Protein 4Z2Z (pdb70)

InterPro domains:
  IPR001995 Peptidase A2A, retrovirus, catalytic [PS50175] (215-293)
  IPR009060 UBA-like superfamily [SSF46934] (378-427)
  IPR015940 Ubiquitin-associated domain [PF00627] (391-426)
  IPR015940 Ubiquitin-associated domain [PS50030] (389-428)
  IPR015940 Ubiquitin-associated domain [SM00165] (391-428)
  IPR019103 Aspartic peptidase, DDI1-type [PF09668] (195-302)
  IPR019103 Aspartic peptidase, DDI1-type [cd05479] (188-310)
  IPR021109 Aspartic peptidase domain superfamily [G3DSA:2.40.70.10] (181-325)
  IPR021109 Aspartic peptidase domain superfamily [SSF50630] (189-303)
  IPR033882 DNA damage inducible protein 1 ubiquitin-like domain [cd01796] (1-74)

Foldseek 3Di:
DDDDDDDPDDDAFFWFWKAFLNRIAIEGEDQPDAFKAAEPVLCVVSVNNVQFDCPPLRGKRQWGWIGDDHDTDTDMHRYDHDPGGIYHYPNQCVVQVWDCDPPVQWIQGNPDITHTDDSVPDD/DVDDDDDDDDDDDDDFWWFWKAFLNRIAIEGEEAPFPFKAAEPVLCVVNVNPVQFAQVDWDARPPFDVRTFRGKNQWGWMGHPPDTDIDIHGYDHGPRRIYHYNVQCVVFVWDCDPPVQWIQGNPDITHTDDPVVDDD

Secondary structure (P-SEA, 3-state):
cccccccccccccbbbbbbcccccccccccccccbbbbcaaaaaaaccccccccccccccccbbbbbcccbbbbbccccccccccccccaaaaaaacccccccccccccccbbbbbbcccccc/ccbbbbbbbbbbbbccbbbbbbcccccccccccccccbbbbcaaaaaaacccccccccbbbbbcccccccccccccbbbbbcccbbbbbbbbcccccccccccaaaaaaacccccccccccccccbbbbbbccccccc

Radius of gyration: 20.15 Å; Cα contacts (8 Å, |Δi|>4): 650; chains: 2; bounding box: 37×87×50 Å

CATH classification: 2.40.70.10

Nearest PDB structures (foldseek):
  4z2z-assembly1_A  TM=1.008E+00  e=7.404E-27  Saccharomyces cerevisiae S288C
  2i1a-assembly1_A  TM=1.000E+00  e=1.307E-22  Saccharomyces cerevisiae
  2i1a-assembly2_C  TM=9.973E-01  e=4.302E-22  Saccharomyces cerevisiae
  2i1a-assembly2_D  TM=9.869E-01  e=4.041E-22  Saccharomyces cerevisiae
  5ys4-assembly2_C  TM=9.699E-01  e=9.483E-16  Leishmania major

Solvent-accessible surface area: 14626 Å² total

GO terms:
  GO:0000149 SNARE binding (F, IDA)
  GO:0005886 plasma membrane (C, IDA)
  GO:0030674 protein-macromolecule adaptor activity (F, IDA)
  GO:0031593 polyubiquitin modification-dependent protein binding (F, IDA)
  GO:0043130 ubiquitin binding (F, IDA)
  GO:0004190 aspartic-type endopeptidase activity (F, IDA)
  GO:1904855 proteasome regulatory particle binding (F, IDA)
  GO:0043328 protein transport to vacuole involved in ubiquitin-dependent protein catabolic process via the multivesicular body sorting pathway (P, IGI)
  GO:0043328 protein transport to vacuole involved in ubiquitin-dependent protein catabolic process via the multivesicular body sorting pathway (P, IMP)
  GO:0031593 polyubiquitin modification-dependent protein binding (F, IMP)
  GO:0045740 positive regulation of DNA replication (P, IMP)
  GO:0009306 protein secretion (P, IMP)
  GO:0004190 aspartic-type endopeptidase activity (F, IMP)
  GO:0016192 vesicle-mediated transport (P, IMP)
  GO:0006511 ubiquitin-dependent protein catabolic process (P, IMP)
  GO:0005515 protein binding (F, IPI)

B-factor: mean 38.77, std 10.07, range [23.23, 90.05]

Structure (mmCIF, N/CA/C/O backbone):
data_4Z2Z
#
_entry.id   4Z2Z
#
_cell.length_a   41.515
_cell.length_b   50.051
_cell.length_c   131.562
_cell.angle_alpha   90.00
_cell.angle_beta   90.00
_cell.angle_gamma   90.00
#
_symmetry.space_group_name_H-M   'P 21 21 21'
#
loop_
_entity.id
_entity.type
_entity.pdbx_description
1 polymer 'DNA damage-inducible protein 1'
2 water water
#
loop_
_atom_site.group_PDB
_atom_site.id
_atom_site.type_symbol
_atom_site.label_atom_id
_atom_site.label_alt_id
_atom_site.label_comp_id
_atom_site.label_asym_id
_atom_site.label_entity_id
_atom_site.label_seq_id
_atom_site.pdbx_PDB_ins_code
_atom_site.Cartn_x
_atom_site.Cartn_y
_atom_site.Cartn_z
_atom_site.occupancy
_atom_site.B_iso_or_equiv
_atom_site.auth_seq_id
_atom_site.auth_comp_id
_atom_site.auth_asym_id
_atom_site.auth_atom_id
_atom_site.pdbx_PDB_model_num
ATOM 1 N N . ASN A 1 10 ? 0.170 43.910 20.264 1.00 53.40 189 ASN A N 1
ATOM 2 C CA . ASN A 1 10 ? 1.516 44.499 20.499 1.00 52.10 189 ASN A CA 1
ATOM 3 C C . ASN A 1 10 ? 2.630 43.430 20.472 1.00 47.96 189 ASN A C 1
ATOM 4 O O . ASN A 1 10 ? 3.533 43.418 21.314 1.00 47.32 189 ASN A O 1
ATOM 9 N N . ALA A 1 11 ? 2.547 42.536 19.484 1.00 46.18 190 ALA A N 1
ATOM 10 C CA . ALA A 1 11 ? 3.464 41.382 19.352 1.00 42.97 190 ALA A CA 1
ATOM 11 C C . ALA A 1 11 ? 3.581 40.921 17.905 1.00 42.35 190 ALA A C 1
ATOM 12 O O . ALA A 1 11 ? 2.721 41.239 17.070 1.00 42.47 190 ALA A O 1
ATOM 14 N N . ILE A 1 12 ? 4.650 40.181 17.612 1.00 38.76 191 ILE A N 1
ATOM 15 C CA . ILE A 1 12 ? 4.876 39.602 16.287 1.00 38.55 191 ILE A CA 1
ATOM 16 C C . ILE A 1 12 ? 5.275 38.133 16.406 1.00 38.16 191 ILE A C 1
ATOM 17 O O . ILE A 1 12 ? 5.751 37.693 17.460 1.00 35.90 191 ILE A O 1
ATOM 22 N N . GLU A 1 13 ? 5.046 37.390 15.327 1.00 40.25 192 GLU A N 1
ATOM 23 C CA . GLU A 1 13 ? 5.389 35.966 15.230 1.00 41.97 192 GLU A CA 1
ATOM 24 C C . GLU A 1 13 ? 6.088 35.775 13.905 1.00 43.40 192 GLU A C 1
ATOM 25 O O . GLU A 1 13 ? 5.672 36.356 12.902 1.00 45.87 192 GLU A O 1
ATOM 31 N N . TYR A 1 14 ? 7.145 34.966 13.905 1.00 41.94 193 TYR A N 1
ATOM 32 C CA . TYR A 1 14 ? 7.994 34.761 12.717 1.00 44.92 193 TYR A CA 1
ATOM 33 C C . TYR A 1 14 ? 8.847 33.516 12.884 1.00 45.52 193 TYR A C 1
ATOM 34 O O . TYR A 1 14 ? 9.115 33.092 14.014 1.00 42.97 193 TYR A O 1
ATOM 43 N N . THR A 1 15 ? 9.307 32.956 11.765 1.00 49.96 194 THR A N 1
ATOM 44 C CA . THR A 1 15 ? 10.229 31.817 11.814 1.00 51.47 194 THR A CA 1
ATOM 45 C C . THR A 1 15 ? 11.641 32.314 12.169 1.00 52.11 194 THR A C 1
ATOM 46 O O . THR A 1 15 ? 12.072 33.343 11.634 1.00 54.44 194 THR A O 1
ATOM 50 N N . PRO A 1 16 ? 12.356 31.606 13.080 1.00 51.83 195 PRO A N 1
ATOM 51 C CA . PRO A 1 16 ? 13.732 32.003 13.424 1.00 54.64 195 PRO A CA 1
ATOM 52 C C . PRO A 1 16 ? 14.713 31.828 12.258 1.00 60.41 195 PRO A C 1
ATOM 53 O O . PRO A 1 16 ? 14.489 30.980 11.384 1.00 63.05 195 PRO A O 1
ATOM 57 N N . GLU A 1 17 ? 15.778 32.632 12.256 1.00 64.33 196 GLU A N 1
ATOM 58 C CA . GLU A 1 17 ? 16.811 32.598 11.212 1.00 70.39 196 GLU A CA 1
ATOM 59 C C . GLU A 1 17 ? 17.639 31.306 11.273 1.00 71.71 196 GLU A C 1
ATOM 60 O O . GLU A 1 17 ? 18.314 31.028 12.266 1.00 71.41 196 GLU A O 1
ATOM 66 N N . THR A 1 20 ? 18.674 25.003 14.290 1.00 62.04 199 THR A N 1
ATOM 67 C CA . THR A 1 20 ? 19.239 23.856 13.587 1.00 66.17 199 THR A CA 1
ATOM 68 C C . THR A 1 20 ? 18.356 22.623 13.772 1.00 65.16 199 THR A C 1
ATOM 69 O O . THR A 1 20 ? 18.105 22.200 14.902 1.00 64.56 199 THR A O 1
ATOM 71 N N . GLN A 1 21 ? 17.874 22.070 12.658 1.00 58.41 200 GLN A N 1
ATOM 72 C CA . GLN A 1 21 ? 16.977 20.902 12.677 1.00 57.94 200 GLN A CA 1
ATOM 73 C C . GLN A 1 21 ? 17.763 19.597 12.746 1.00 53.69 200 GLN A C 1
ATOM 74 O O . GLN A 1 21 ? 18.696 19.396 11.977 1.00 52.88 200 GLN A O 1
ATOM 80 N N . VAL A 1 22 ? 17.385 18.717 13.670 1.00 50.13 201 VAL A N 1
ATOM 81 C CA . VAL A 1 22 ? 18.012 17.394 13.772 1.00 46.61 201 VAL A CA 1
ATOM 82 C C . VAL A 1 22 ? 17.581 16.530 12.573 1.00 45.75 201 VAL A C 1
ATOM 83 O O . VAL A 1 22 ? 16.377 16.358 12.330 1.00 45.57 201 VAL A O 1
ATOM 87 N N . PRO A 1 23 ? 18.564 16.023 11.794 1.00 44.97 202 PRO A N 1
ATOM 88 C CA . PRO A 1 23 ? 18.241 15.102 10.709 1.00 44.54 202 PRO A CA 1
ATOM 89 C C . PRO A 1 23 ? 17.725 13.771 11.272 1.00 42.19 202 PRO A C 1
ATOM 90 O O . PRO A 1 23 ? 18.263 13.289 12.271 1.00 41.28 202 PRO A O 1
ATOM 94 N N . MET A 1 24 ? 16.676 13.232 10.649 1.00 40.83 203 MET A N 1
ATOM 95 C CA . MET A 1 24 ? 16.117 11.911 10.993 1.00 39.49 203 MET A CA 1
ATOM 96 C C . MET A 1 24 ? 17.088 10.763 10.679 1.00 38.22 203 MET A C 1
ATOM 97 O O . MET A 1 24 ? 18.009 10.923 9.872 1.00 38.18 203 MET A O 1
ATOM 102 N N . LEU A 1 25 ? 16.888 9.606 11.323 1.00 34.71 204 LEU A N 1
ATOM 103 C CA . LEU A 1 25 ? 17.707 8.430 11.031 1.00 33.45 204 LEU A CA 1
ATOM 104 C C . LEU A 1 25 ? 17.228 7.684 9.804 1.00 33.56 204 LEU A C 1
ATOM 105 O O . LEU A 1 25 ? 16.086 7.227 9.753 1.00 32.77 204 LEU A O 1
ATOM 110 N N . TYR A 1 26 ? 18.125 7.566 8.823 1.00 34.46 205 TYR A N 1
ATOM 111 C CA . TYR A 1 26 ? 17.896 6.821 7.601 1.00 35.29 205 TYR A CA 1
ATOM 112 C C . TYR A 1 26 ? 19.094 5.914 7.351 1.00 34.94 205 TYR A C 1
ATOM 113 O O . TYR A 1 26 ? 20.219 6.213 7.757 1.00 35.34 205 TYR A O 1
ATOM 122 N N . ILE A 1 27 ? 18.844 4.797 6.682 1.00 34.94 206 ILE A N 1
ATOM 123 C CA . ILE A 1 27 ? 19.917 3.906 6.253 1.00 35.26 206 ILE A CA 1
ATOM 124 C C . ILE A 1 27 ? 19.701 3.514 4.797 1.00 37.03 206 ILE A C 1
ATOM 125 O O . ILE A 1 27 ? 18.565 3.602 4.285 1.00 36.79 206 ILE A O 1
ATOM 130 N N . ASN A 1 28 ? 20.757 3.002 4.176 1.00 38.72 207 ASN A N 1
ATOM 131 C CA . ASN A 1 28 ? 20.685 2.518 2.813 1.00 41.03 207 ASN A CA 1
ATOM 132 C C . ASN A 1 28 ? 20.351 1.034 2.855 1.00 39.94 207 ASN A C 1
ATOM 133 O O . ASN A 1 28 ? 21.028 0.257 3.518 1.00 40.51 207 ASN A O 1
ATOM 138 N N . ILE A 1 29 ? 19.304 0.648 2.143 1.00 38.64 208 ILE A N 1
ATOM 139 C CA . ILE A 1 29 ? 18.892 -0.743 2.071 1.00 38.38 208 ILE A CA 1
ATOM 140 C C . ILE A 1 29 ? 18.497 -1.055 0.641 1.00 39.94 208 ILE A C 1
ATOM 141 O O . ILE A 1 29 ? 18.199 -0.155 -0.140 1.00 40.45 208 ILE A O 1
ATOM 146 N N . GLU A 1 30 ? 18.509 -2.333 0.300 1.00 39.99 209 GLU A N 1
ATOM 147 C CA . GLU A 1 30 ? 18.109 -2.742 -1.025 1.00 41.36 209 GLU A CA 1
ATOM 148 C C . GLU A 1 30 ? 17.014 -3.789 -0.946 1.00 40.86 209 GLU A C 1
ATOM 149 O O . GLU A 1 30 ? 17.141 -4.774 -0.226 1.00 40.02 209 GLU A O 1
ATOM 155 N N . ILE A 1 31 ? 15.941 -3.569 -1.690 1.00 40.12 210 ILE A N 1
ATOM 156 C CA . ILE A 1 31 ? 14.863 -4.541 -1.778 1.00 39.93 210 ILE A CA 1
ATOM 157 C C . ILE A 1 31 ? 14.764 -5.030 -3.222 1.00 40.95 210 ILE A C 1
ATOM 158 O O . ILE A 1 31 ? 14.482 -4.242 -4.146 1.00 41.20 210 ILE A O 1
ATOM 163 N N . ASN A 1 32 ? 15.019 -6.329 -3.398 1.00 40.75 211 ASN A N 1
ATOM 164 C CA . ASN A 1 32 ? 15.058 -6.971 -4.723 1.00 42.67 211 ASN A CA 1
ATOM 165 C C . ASN A 1 32 ? 15.923 -6.163 -5.705 1.00 44.44 211 ASN A C 1
ATOM 166 O O . ASN A 1 32 ? 15.492 -5.825 -6.823 1.00 45.31 211 ASN A O 1
ATOM 171 N N . ASN A 1 33 ? 17.128 -5.821 -5.233 1.00 46.34 212 ASN A N 1
ATOM 172 C CA . ASN A 1 33 ? 18.108 -4.967 -5.940 1.00 50.23 212 ASN A CA 1
ATOM 173 C C . ASN A 1 33 ? 17.787 -3.479 -6.150 1.00 50.24 212 ASN A C 1
ATOM 174 O O . ASN A 1 33 ? 18.575 -2.766 -6.802 1.00 52.53 212 ASN A O 1
ATOM 179 N N . TYR A 1 34 ? 16.649 -3.010 -5.631 1.00 47.06 213 TYR A N 1
ATOM 180 C CA . TYR A 1 34 ? 16.294 -1.589 -5.721 1.00 46.78 213 TYR A CA 1
ATOM 181 C C . TYR A 1 34 ? 16.799 -0.862 -4.485 1.00 44.92 213 TYR A C 1
ATOM 182 O O . TYR A 1 34 ? 16.418 -1.234 -3.371 1.00 42.53 213 TYR A O 1
ATOM 191 N N . PRO A 1 35 ? 17.665 0.159 -4.672 1.00 45.53 214 PRO A N 1
ATOM 192 C CA . PRO A 1 35 ? 18.171 0.916 -3.523 1.00 44.83 214 PRO A CA 1
ATOM 193 C C . PRO A 1 35 ? 17.056 1.751 -2.893 1.00 44.19 214 PRO A C 1
ATOM 194 O O . PRO A 1 35 ? 16.271 2.386 -3.605 1.00 44.46 214 PRO A O 1
ATOM 198 N N . VAL A 1 36 ? 16.961 1.699 -1.569 1.00 43.01 215 VAL A N 1
ATOM 199 C CA . VAL A 1 36 ? 15.911 2.390 -0.819 1.00 43.06 215 VAL A CA 1
ATOM 200 C C . VAL A 1 36 ? 16.583 3.058 0.368 1.00 42.24 215 VAL A C 1
ATOM 201 O O . VAL A 1 36 ? 17.505 2.496 0.976 1.00 42.03 215 VAL A O 1
ATOM 205 N N . LYS A 1 37 ? 16.114 4.260 0.695 1.00 41.92 216 LYS A N 1
ATOM 206 C CA . LYS A 1 37 ? 16.528 4.961 1.895 1.00 41.70 216 LYS A CA 1
ATOM 207 C C . LYS A 1 37 ? 15.436 4.776 2.955 1.00 39.43 216 LYS A C 1
ATOM 208 O O . LYS A 1 37 ? 14.323 5.271 2.781 1.00 39.98 216 LYS A O 1
ATOM 214 N N . ALA A 1 38 ? 15.751 4.020 4.013 1.00 37.07 217 ALA A N 1
ATOM 215 C CA . ALA A 1 38 ? 14.767 3.612 5.016 1.00 34.71 217 ALA A CA 1
ATOM 216 C C . ALA A 1 38 ? 14.810 4.466 6.295 1.00 33.81 217 ALA A C 1
ATOM 217 O O . ALA A 1 38 ? 15.881 4.670 6.866 1.00 33.43 217 ALA A O 1
ATOM 219 N N . PHE A 1 39 ? 13.629 4.901 6.740 1.00 32.72 218 PHE A N 1
ATOM 220 C CA . PHE A 1 39 ? 13.440 5.734 7.945 1.00 31.57 218 PHE A CA 1
ATOM 221 C C . PHE A 1 39 ? 13.453 4.822 9.171 1.00 30.76 218 PHE A C 1
ATOM 222 O O . PHE A 1 39 ? 12.664 3.888 9.233 1.00 30.83 218 PHE A O 1
ATOM 230 N N . VAL A 1 40 ? 14.334 5.117 10.130 1.00 29.63 219 VAL A N 1
ATOM 231 C CA . VAL A 1 40 ? 14.476 4.275 11.357 1.00 28.55 219 VAL A CA 1
ATOM 232 C C . VAL A 1 40 ? 13.729 4.973 12.496 1.00 27.72 219 VAL A C 1
ATOM 233 O O . VAL A 1 40 ? 14.183 5.999 13.029 1.00 28.59 219 VAL A O 1
ATOM 237 N N . ASP A 1 41 ? 12.589 4.401 12.868 1.00 27.23 220 ASP A N 1
ATOM 238 C CA . ASP A 1 41 ? 11.640 5.081 13.754 1.00 27.70 220 ASP A CA 1
ATOM 239 C C . ASP A 1 41 ? 11.196 4.209 14.934 1.00 27.29 220 ASP A C 1
ATOM 240 O O . ASP A 1 41 ? 10.262 3.418 14.806 1.00 27.13 220 ASP A O 1
ATOM 245 N N . THR A 1 42 ? 11.826 4.397 16.097 1.00 26.25 221 THR A N 1
ATOM 246 C CA . THR A 1 42 ? 11.423 3.665 17.315 1.00 26.02 221 THR A CA 1
ATOM 247 C C . THR A 1 42 ? 10.036 4.091 17.846 1.00 26.88 221 THR A C 1
ATOM 248 O O . THR A 1 42 ? 9.468 3.406 18.713 1.00 27.47 221 THR A O 1
ATOM 252 N N . GLY A 1 43 ? 9.496 5.199 17.324 1.00 27.44 222 GLY A N 1
ATOM 253 C CA . GLY A 1 43 ? 8.171 5.656 17.717 1.00 28.89 222 GLY A CA 1
ATOM 254 C C . GLY A 1 43 ? 7.025 4.918 17.052 1.00 30.90 222 GLY A C 1
ATOM 255 O O . GLY A 1 43 ? 5.868 5.114 17.428 1.00 32.17 222 GLY A O 1
AT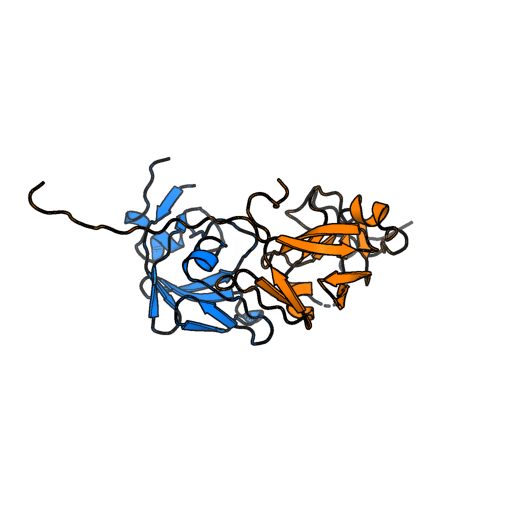OM 256 N N . ALA A 1 44 ? 7.347 4.076 16.069 1.00 29.64 223 ALA A N 1
ATOM 257 C CA . ALA A 1 44 ? 6.351 3.279 15.351 1.00 31.66 223 ALA A CA 1
ATOM 258 C C . ALA A 1 44 ? 6.476 1.819 15.743 1.00 31.39 223 ALA A C 1
ATOM 259 O O . ALA A 1 44 ? 7.584 1.270 15.740 1.00 31.55 223 ALA A O 1
ATOM 261 N N . GLN A 1 45 ? 5.345 1.193 16.064 1.00 32.66 224 GLN A N 1
ATOM 262 C CA A GLN A 1 45 ? 5.317 -0.234 16.378 0.50 32.77 224 GLN A CA 1
ATOM 263 C CA B GLN A 1 45 ? 5.345 -0.232 16.380 0.50 32.74 224 GLN A CA 1
ATOM 264 C C . GLN A 1 45 ? 5.559 -1.080 15.134 1.00 32.56 224 GLN A C 1
ATOM 265 O O . GLN A 1 45 ? 6.176 -2.132 15.216 1.00 31.92 224 GLN A O 1
ATOM 276 N N . THR A 1 46 ? 5.060 -0.598 13.992 1.00 31.30 225 THR A N 1
ATOM 277 C CA . THR A 1 46 ? 4.979 -1.426 12.792 1.00 31.08 225 THR A CA 1
ATOM 278 C C . THR A 1 46 ? 5.794 -0.913 11.618 1.00 30.79 225 THR A C 1
ATOM 279 O O . THR A 1 46 ? 5.732 0.266 11.284 1.00 31.68 225 THR A O 1
ATOM 283 N N . THR A 1 47 ? 6.539 -1.826 11.004 1.00 29.14 226 THR A N 1
ATOM 284 C CA . THR A 1 47 ? 7.355 -1.527 9.846 1.00 28.68 226 THR A CA 1
ATOM 285 C C . THR A 1 47 ? 6.417 -1.405 8.650 1.00 29.75 226 THR A C 1
ATOM 286 O O . THR A 1 47 ? 5.540 -2.231 8.466 1.00 29.52 226 THR A O 1
ATOM 290 N N . ILE A 1 48 ? 6.630 -0.367 7.855 1.00 30.29 227 ILE A N 1
ATOM 291 C CA . ILE A 1 48 ? 5.776 -0.060 6.714 1.00 32.38 227 ILE A CA 1
ATOM 292 C C . ILE A 1 48 ? 6.486 0.068 5.378 1.00 32.96 227 ILE A C 1
ATOM 293 O O . ILE A 1 48 ? 7.591 0.567 5.297 1.00 33.19 227 ILE A O 1
ATOM 298 N N . MET A 1 49 ? 5.813 -0.390 4.330 1.00 32.61 228 MET A N 1
ATOM 299 C CA . MET A 1 49 ? 6.318 -0.253 2.984 1.00 34.35 228 MET A CA 1
ATOM 300 C C . MET A 1 49 ? 5.240 0.460 2.175 1.00 35.78 228 MET A C 1
ATOM 301 O O . MET A 1 49 ? 4.074 0.147 2.300 1.00 36.00 228 MET A O 1
ATOM 306 N N . SER A 1 50 ? 5.646 1.426 1.366 1.00 37.50 229 SER A N 1
ATOM 307 C CA . SER A 1 50 ? 4.708 2.121 0.498 1.00 39.71 229 SER A CA 1
ATOM 308 C C . SER A 1 50 ? 4.177 1.175 -0.582 1.00 40.72 229 SER A C 1
ATOM 309 O O . SER A 1 50 ? 4.888 0.266 -1.054 1.00 39.53 229 SER A O 1
ATOM 312 N N . THR A 1 51 ? 2.9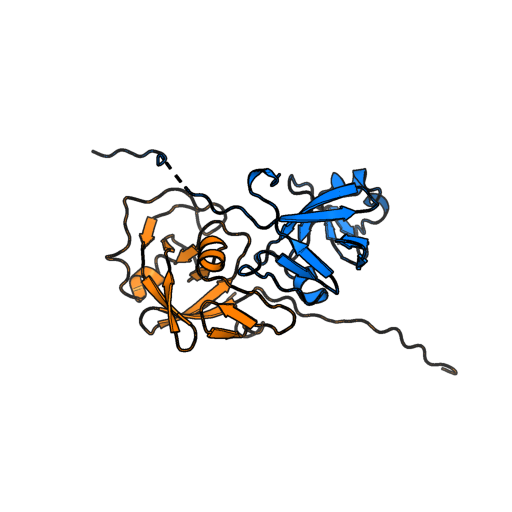32 1.402 -0.977 1.00 42.82 230 THR A N 1
ATOM 313 C CA A THR A 1 51 ? 2.340 0.691 -2.117 0.50 43.62 230 THR A CA 1
ATOM 314 C CA B THR A 1 51 ? 2.350 0.685 -2.124 0.50 43.71 230 THR A CA 1
ATOM 315 C C . THR A 1 51 ? 3.228 0.840 -3.367 1.00 44.57 230 THR A C 1
ATOM 316 O O . THR A 1 51 ? 3.432 -0.118 -4.112 1.00 42.97 230 THR A O 1
ATOM 323 N N . ARG A 1 52 ? 3.769 2.045 -3.561 1.00 46.60 231 ARG A N 1
ATOM 324 C CA . ARG A 1 52 ? 4.641 2.386 -4.695 1.00 50.04 231 ARG A CA 1
ATOM 325 C C . ARG A 1 52 ? 5.898 1.514 -4.768 1.00 47.76 231 ARG A C 1
ATOM 326 O O . ARG A 1 52 ? 6.228 1.000 -5.840 1.00 47.10 231 ARG A O 1
ATOM 334 N N . LEU A 1 53 ? 6.586 1.349 -3.630 1.00 45.02 232 LEU A N 1
ATOM 335 C CA . LEU A 1 53 ? 7.799 0.532 -3.581 1.00 44.01 232 LEU A CA 1
ATOM 336 C C . LEU A 1 53 ? 7.493 -0.967 -3.741 1.00 42.64 232 LEU A C 1
ATOM 337 O O . LEU A 1 53 ? 8.260 -1.707 -4.396 1.00 43.28 232 LEU A O 1
ATOM 342 N N . ALA A 1 54 ? 6.374 -1.408 -3.161 1.00 41.33 233 ALA A N 1
ATOM 343 C CA . ALA A 1 54 ? 5.909 -2.794 -3.336 1.00 40.46 233 ALA A CA 1
ATOM 344 C C . ALA A 1 54 ? 5.685 -3.095 -4.812 1.00 41.84 233 ALA A C 1
ATOM 345 O O . ALA A 1 54 ? 5.978 -4.205 -5.283 1.00 41.36 233 ALA A O 1
ATOM 347 N N . LYS A 1 55 ? 5.183 -2.097 -5.538 1.00 42.53 234 LYS A N 1
ATOM 348 C CA . LYS A 1 55 ? 4.998 -2.218 -6.983 1.00 45.50 234 LYS A CA 1
ATOM 349 C C . LYS A 1 55 ? 6.351 -2.294 -7.713 1.00 45.97 234 LYS A C 1
ATOM 350 O O . LYS A 1 55 ? 6.583 -3.228 -8.464 1.00 47.73 234 LYS A O 1
ATOM 352 N N . LYS A 1 56 ? 7.239 -1.328 -7.454 1.00 48.25 235 LYS A N 1
ATOM 353 C CA . LYS A 1 56 ? 8.518 -1.193 -8.168 1.00 49.60 235 LYS A CA 1
ATOM 354 C C . LYS A 1 56 ? 9.468 -2.373 -7.946 1.00 49.31 235 LYS A C 1
ATOM 355 O O . LYS A 1 56 ? 10.116 -2.830 -8.898 1.00 50.61 235 LYS A O 1
ATOM 357 N N . THR A 1 57 ? 9.494 -2.901 -6.720 1.00 47.51 236 THR A N 1
ATOM 358 C CA . THR A 1 57 ? 10.382 -4.014 -6.353 1.00 46.28 236 THR A CA 1
ATOM 359 C C . THR A 1 57 ? 9.839 -5.397 -6.702 1.00 45.92 236 THR A C 1
ATOM 360 O O . THR A 1 57 ? 10.525 -6.415 -6.489 1.00 45.31 236 THR A O 1
ATOM 364 N N . GLY A 1 58 ? 8.614 -5.428 -7.231 1.00 44.89 237 GLY A N 1
ATOM 365 C CA . GLY A 1 58 ? 7.938 -6.672 -7.566 1.00 43.30 237 GLY A CA 1
ATOM 366 C C . GLY A 1 58 ? 7.455 -7.462 -6.363 1.00 41.80 237 GLY A C 1
ATOM 367 O O . GLY A 1 58 ? 7.492 -8.704 -6.392 1.00 42.31 237 GLY A O 1
ATOM 368 N N . LEU A 1 59 ? 6.998 -6.763 -5.317 1.00 39.56 238 LEU A N 1
ATOM 369 C CA . LEU A 1 59 ? 6.422 -7.415 -4.124 1.00 38.15 238 LEU A CA 1
ATOM 370 C C . LEU A 1 59 ? 4.904 -7.285 -3.970 1.00 38.82 238 LEU A C 1
ATOM 371 O O . LEU A 1 59 ? 4.339 -7.759 -2.975 1.00 38.54 238 LEU A O 1
ATOM 376 N N . SER A 1 60 ? 4.249 -6.650 -4.943 1.00 41.60 239 SER A N 1
ATOM 377 C CA . SER A 1 60 ? 2.800 -6.400 -4.857 1.00 42.81 239 SER A CA 1
ATOM 378 C C . SER A 1 60 ? 2.004 -7.708 -4.853 1.00 40.83 239 SER A C 1
ATOM 379 O O . SER A 1 60 ? 0.941 -7.784 -4.240 1.00 39.21 239 SER A O 1
ATOM 382 N N . ARG A 1 61 ? 2.558 -8.741 -5.492 1.00 39.84 240 ARG A N 1
ATOM 383 C CA . ARG A 1 61 ? 1.933 -10.080 -5.505 1.00 40.04 240 ARG A CA 1
ATOM 384 C C . ARG A 1 61 ? 2.145 -10.866 -4.215 1.00 38.06 240 ARG A C 1
ATOM 385 O O . ARG A 1 61 ? 1.630 -11.982 -4.074 1.00 37.15 240 ARG A O 1
ATOM 393 N N . MET A 1 62 ? 2.928 -10.302 -3.286 1.00 37.62 241 MET A N 1
ATOM 394 C CA . MET A 1 62 ? 3.178 -10.931 -1.988 1.00 37.07 241 MET A CA 1
ATOM 395 C C . MET A 1 62 ? 2.354 -10.284 -0.866 1.00 36.37 241 MET A C 1
ATOM 396 O O . MET A 1 62 ? 2.492 -10.652 0.305 1.00 35.28 241 MET A O 1
ATOM 401 N N . ILE A 1 63 ? 1.501 -9.323 -1.225 1.00 36.08 242 ILE A N 1
ATOM 402 C CA . ILE A 1 63 ? 0.673 -8.605 -0.239 1.00 36.55 242 ILE A CA 1
ATOM 403 C C . ILE A 1 63 ? -0.538 -9.478 0.127 1.00 37.90 242 ILE A C 1
ATOM 404 O O . ILE A 1 63 ? -1.397 -9.780 -0.730 1.00 38.67 242 ILE A O 1
ATOM 409 N N . ASP A 1 64 ? -0.559 -9.899 1.387 1.00 37.20 243 ASP A N 1
ATOM 410 C CA . ASP A 1 64 ? -1.638 -10.642 2.002 1.00 38.98 243 ASP A CA 1
ATOM 411 C C . ASP A 1 64 ? -2.731 -9.646 2.382 1.00 41.14 243 ASP A C 1
ATOM 412 O O . ASP A 1 64 ? -2.495 -8.725 3.170 1.00 39.13 243 ASP A O 1
ATOM 417 N N . LYS A 1 65 ? -3.932 -9.855 1.846 1.00 43.05 244 LYS A N 1
ATOM 418 C CA . LYS A 1 65 ? -4.995 -8.864 2.008 1.00 46.62 244 LYS A CA 1
ATOM 419 C C . LYS A 1 65 ? -6.061 -9.174 3.066 1.00 49.58 244 LYS A C 1
ATOM 420 O O . LYS A 1 65 ? -6.972 -8.363 3.262 1.00 51.35 244 LYS A O 1
ATOM 426 N N . ARG A 1 66 ? -5.956 -10.307 3.765 1.00 51.71 245 ARG A N 1
ATOM 427 C CA . ARG A 1 66 ? -6.989 -10.631 4.758 1.00 56.05 245 ARG A CA 1
ATOM 428 C C . ARG A 1 66 ? -6.919 -9.743 6.000 1.00 58.25 245 ARG A C 1
ATOM 429 O O . ARG A 1 66 ? -5.836 -9.480 6.524 1.00 56.79 245 ARG A O 1
ATOM 437 N N . PHE A 1 67 ? -8.082 -9.229 6.409 1.00 62.01 246 PHE A N 1
ATOM 438 C CA . PHE A 1 67 ? -8.186 -8.260 7.502 1.00 63.93 246 PHE A CA 1
ATOM 439 C C . PHE A 1 67 ? -8.251 -8.969 8.847 1.00 65.24 246 PHE A C 1
ATOM 440 O O . PHE A 1 67 ? -7.339 -9.724 9.203 1.00 65.36 246 PHE A O 1
ATOM 442 C C . LYS A 1 78 ? -4.898 1.634 4.388 1.00 58.99 257 LYS A C 1
ATOM 443 O O . LYS A 1 78 ? -4.029 1.845 3.546 1.00 58.00 257 LYS A O 1
ATOM 444 N N . ILE A 1 79 ? -4.971 0.516 5.105 1.00 57.86 258 ILE A N 1
ATOM 445 C CA . ILE A 1 79 ? -3.994 -0.554 4.969 1.00 53.62 258 ILE A CA 1
ATOM 446 C C . ILE A 1 79 ? -4.322 -1.473 3.792 1.00 52.95 258 ILE A C 1
ATOM 447 O O . ILE A 1 79 ? -5.371 -2.085 3.756 1.00 53.83 258 ILE A O 1
ATOM 452 N 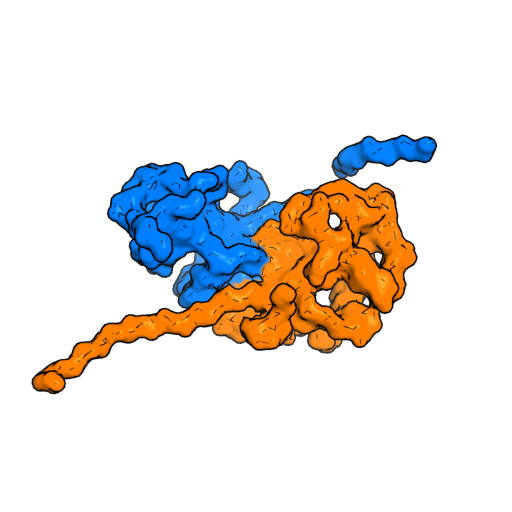N . ILE A 1 80 ? -3.415 -1.537 2.832 1.00 49.29 259 ILE A N 1
ATOM 453 C CA . ILE A 1 80 ? -3.571 -2.410 1.678 1.00 48.89 259 ILE A CA 1
ATOM 454 C C . ILE A 1 80 ? -3.428 -3.899 2.025 1.00 45.76 259 ILE A C 1
ATOM 455 O O . ILE A 1 80 ? -4.155 -4.736 1.519 1.00 44.59 259 ILE A O 1
ATOM 460 N N . GLY A 1 81 ? -2.475 -4.204 2.901 1.00 42.88 260 GLY A N 1
ATOM 461 C CA . GLY A 1 81 ? -2.221 -5.568 3.319 1.00 39.42 260 GLY A CA 1
ATOM 462 C C . GLY A 1 81 ? -0.899 -5.736 4.052 1.00 37.71 260 GLY A C 1
ATOM 463 O O . GLY A 1 81 ? -0.314 -4.768 4.515 1.00 36.17 260 GLY A O 1
ATOM 464 N N . ARG A 1 82 ? -0.442 -6.980 4.145 1.00 35.68 261 ARG A N 1
ATOM 465 C CA . ARG A 1 82 ? 0.795 -7.318 4.847 1.00 36.12 261 ARG A CA 1
ATOM 466 C C . ARG A 1 82 ? 1.695 -8.122 3.928 1.00 35.07 261 ARG A C 1
ATOM 467 O O . ARG A 1 82 ? 1.204 -8.995 3.237 1.00 36.18 261 ARG A O 1
ATOM 475 N N . ILE A 1 83 ? 2.993 -7.810 3.908 1.00 33.63 262 ILE A N 1
ATOM 476 C CA . ILE A 1 83 ? 3.995 -8.679 3.271 1.00 32.59 262 ILE A CA 1
ATOM 477 C C . ILE A 1 83 ? 4.665 -9.444 4.399 1.00 33.02 262 ILE A C 1
ATOM 478 O O . ILE A 1 83 ? 5.258 -8.830 5.315 1.00 31.39 262 ILE A O 1
ATOM 483 N N . HIS A 1 84 ? 4.568 -10.775 4.349 1.00 34.28 263 HIS A N 1
ATOM 484 C CA . HIS A 1 84 ? 5.023 -11.556 5.506 1.00 37.79 263 HIS A CA 1
ATOM 485 C C . HIS A 1 84 ? 6.507 -11.762 5.670 1.00 38.86 263 HIS A C 1
ATOM 486 O O . HIS A 1 84 ? 7.005 -11.693 6.787 1.00 40.94 263 HIS A O 1
ATOM 493 N N A GLN A 1 85 ? 7.149 -12.108 4.569 0.50 39.63 264 GLN A N 1
ATOM 494 N N B GLN A 1 85 ? 7.283 -11.963 4.607 0.50 39.44 264 GLN A N 1
ATOM 495 C CA A GLN A 1 85 ? 8.579 -12.284 4.560 0.50 39.60 264 GLN A CA 1
ATOM 496 C CA B GLN A 1 85 ? 8.728 -12.267 4.856 0.50 38.57 264 GLN A CA 1
ATOM 497 C C A GLN A 1 85 ? 8.978 -11.671 3.259 0.50 38.50 264 GLN A C 1
ATOM 498 C C B GLN A 1 85 ? 9.727 -11.896 3.767 0.50 37.88 264 GLN A C 1
ATOM 499 O O A GLN A 1 85 ? 8.529 -12.089 2.188 0.50 37.86 264 GLN A O 1
ATOM 500 O O B GLN A 1 85 ? 10.479 -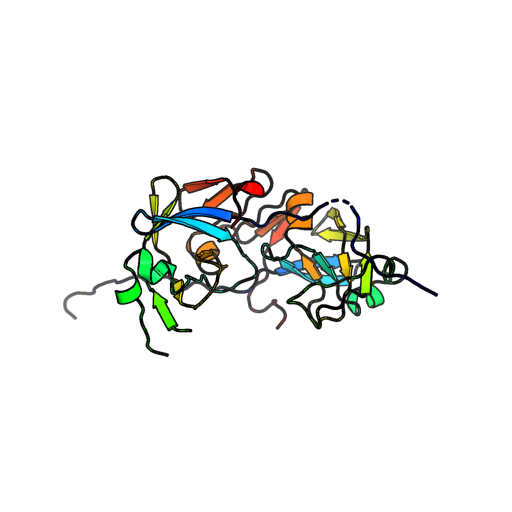12.770 3.321 0.50 38.15 264 GLN A O 1
ATOM 503 N N . ALA A 1 86 ? 9.758 -10.619 3.375 1.00 36.17 265 ALA A N 1
ATOM 504 C CA . ALA A 1 86 ? 10.546 -10.143 2.265 1.00 36.87 265 ALA A CA 1
ATOM 505 C C . ALA A 1 86 ? 11.967 -9.862 2.741 1.00 36.64 265 ALA A C 1
ATOM 506 O O . ALA A 1 86 ? 12.181 -9.345 3.843 1.00 33.80 265 ALA A O 1
ATOM 508 N N . GLN A 1 87 ? 12.932 -10.199 1.888 1.00 36.08 266 GLN A N 1
ATOM 509 C CA . GLN A 1 87 ? 14.328 -9.990 2.225 1.00 36.96 266 GLN A CA 1
ATOM 510 C C . GLN A 1 87 ? 14.747 -8.551 1.990 1.00 37.15 266 GLN A C 1
ATOM 511 O O . GLN A 1 87 ? 14.512 -7.957 0.931 1.00 38.63 266 GLN A O 1
ATOM 517 N N . VAL A 1 88 ? 15.386 -7.997 3.008 1.00 36.02 267 VAL A N 1
ATOM 518 C CA . VAL A 1 88 ? 15.953 -6.681 2.928 1.00 36.10 267 VAL A CA 1
ATOM 519 C C . VAL A 1 88 ? 17.454 -6.852 2.924 1.00 36.97 267 VAL A C 1
ATOM 520 O O . VAL A 1 88 ? 18.036 -7.428 3.859 1.00 35.63 267 VAL A O 1
ATOM 524 N N . LYS A 1 89 ? 18.095 -6.357 1.868 1.00 36.77 268 LYS A N 1
ATOM 525 C CA . LYS A 1 89 ? 19.546 -6.416 1.823 1.00 37.85 268 LYS A CA 1
ATOM 526 C C . LYS A 1 89 ? 20.191 -5.207 2.517 1.00 38.75 268 LYS A C 1
ATOM 527 O O . LYS A 1 89 ? 19.944 -4.055 2.158 1.00 38.60 268 LYS A O 1
ATOM 533 N N . ILE A 1 90 ? 21.022 -5.489 3.512 1.00 38.33 269 ILE A N 1
ATOM 534 C CA . ILE A 1 90 ? 21.747 -4.451 4.224 1.00 40.32 269 ILE A CA 1
ATOM 535 C C . ILE A 1 90 ? 23.207 -4.878 4.238 1.00 41.83 269 ILE A C 1
ATOM 536 O O . ILE A 1 90 ? 23.548 -5.967 4.725 1.00 41.01 269 ILE A O 1
ATOM 541 N N . GLU A 1 91 ? 24.058 -4.010 3.692 1.00 43.44 270 GLU A N 1
ATOM 542 C CA . GLU A 1 91 ? 25.454 -4.344 3.408 1.00 45.91 270 GLU A CA 1
ATOM 543 C C . GLU A 1 91 ? 25.466 -5.586 2.504 1.00 47.16 270 GLU A C 1
ATOM 544 O O . GLU A 1 91 ? 24.877 -5.517 1.415 1.00 48.72 270 GLU A O 1
ATOM 550 N N . THR A 1 92 ? 26.053 -6.717 2.914 1.00 47.63 271 THR A N 1
ATOM 551 C CA . THR A 1 92 ? 26.073 -7.902 1.999 1.00 47.02 271 THR A CA 1
ATOM 552 C C . THR A 1 92 ? 25.089 -9.023 2.387 1.00 43.89 271 THR A C 1
ATOM 553 O O . THR A 1 92 ? 25.050 -10.104 1.758 1.00 42.65 271 THR A O 1
ATOM 557 N N . GLN A 1 93 ? 24.275 -8.749 3.400 1.00 40.79 272 GLN A N 1
ATOM 558 C CA . GLN A 1 93 ? 23.431 -9.779 4.016 1.00 38.89 272 GLN A CA 1
ATOM 559 C C . GLN A 1 93 ? 21.946 -9.493 3.829 1.00 36.58 272 GLN A C 1
ATOM 560 O O . GLN A 1 93 ? 21.545 -8.332 3.679 1.00 36.30 272 GLN A O 1
ATOM 566 N N . TYR A 1 94 ? 21.141 -10.552 3.807 1.00 34.82 273 TYR A N 1
ATOM 567 C CA . TYR A 1 94 ? 19.695 -10.424 3.656 1.00 33.68 273 TYR A CA 1
ATOM 568 C C . TYR A 1 94 ? 19.049 -10.655 5.003 1.00 32.66 273 TYR A C 1
ATOM 569 O O . TYR A 1 94 ? 19.414 -11.583 5.722 1.00 32.44 273 TYR A O 1
ATOM 578 N N . ILE A 1 95 ? 18.105 -9.788 5.330 1.00 31.83 274 ILE A N 1
ATOM 579 C CA . ILE A 1 95 ? 17.431 -9.815 6.637 1.00 31.10 274 ILE A CA 1
ATOM 580 C C . ILE A 1 95 ? 15.935 -9.903 6.330 1.00 30.17 274 ILE A C 1
ATOM 581 O O . ILE A 1 95 ? 15.399 -8.984 5.697 1.00 29.86 274 ILE A O 1
ATOM 586 N N . PRO A 1 96 ? 15.271 -11.006 6.735 1.00 30.94 275 PRO A N 1
ATOM 587 C CA . PRO A 1 96 ? 13.852 -11.182 6.417 1.00 30.82 275 PRO A CA 1
ATOM 588 C C . PRO A 1 96 ? 12.970 -10.302 7.323 1.00 30.48 275 PRO A C 1
ATOM 589 O O . PRO A 1 96 ? 13.121 -10.312 8.560 1.00 30.15 275 PRO A O 1
ATOM 593 N N . CYS A 1 97 ? 12.094 -9.528 6.695 1.00 30.25 276 CYS A N 1
ATOM 594 C CA . CYS A 1 97 ? 11.255 -8.558 7.394 1.00 30.93 276 CYS A CA 1
ATOM 595 C C . CYS A 1 97 ? 9.807 -8.660 6.946 1.00 30.95 276 CYS A C 1
ATOM 596 O O . CYS A 1 97 ? 9.514 -9.116 5.824 1.00 31.29 276 CYS A O 1
ATOM 599 N N . SER A 1 98 ? 8.931 -8.354 7.870 1.00 30.16 277 SER A N 1
ATOM 600 C CA A SER A 1 98 ? 7.505 -8.102 7.515 0.50 30.64 277 SER A CA 1
ATOM 601 C CA B SER A 1 98 ? 7.504 -8.109 7.509 0.50 30.26 277 SER A CA 1
ATOM 602 C C . SER A 1 98 ? 6.920 -6.653 7.387 1.00 30.57 277 SER A C 1
ATOM 603 O O . SER A 1 98 ? 7.588 -5.848 8.012 1.00 30.63 277 SER A O 1
ATOM 608 N N . PHE A 1 99 ? 6.050 -6.326 6.468 1.00 30.98 278 PHE A N 1
ATOM 609 C CA . PHE A 1 99 ? 5.769 -4.953 6.191 1.00 31.61 278 PHE A CA 1
ATOM 610 C C . PHE A 1 99 ? 4.272 -4.836 6.154 1.00 32.38 278 PHE A C 1
ATOM 611 O O . PHE A 1 99 ? 3.585 -5.752 5.745 1.00 32.71 278 PHE A O 1
ATOM 619 N N . THR A 1 100 ? 3.775 -3.693 6.582 1.00 31.95 279 THR A N 1
ATOM 620 C CA . THR A 1 100 ? 2.373 -3.418 6.492 1.00 32.82 279 THR A CA 1
ATOM 621 C C . THR A 1 100 ? 2.463 -2.462 5.318 1.00 32.90 279 THR A C 1
ATOM 622 O O . THR A 1 100 ? 3.297 -1.584 5.295 1.00 32.74 279 THR A O 1
ATOM 626 N N . VAL A 1 101 ? 1.634 -2.686 4.318 1.00 34.40 280 VAL A N 1
ATOM 627 C CA . VAL A 1 101 ? 1.643 -1.880 3.094 1.00 35.03 280 VAL A CA 1
ATOM 628 C C . VAL A 1 101 ? 0.586 -0.765 3.158 1.00 38.54 280 VAL A C 1
ATOM 629 O O . VAL A 1 101 ? -0.592 -1.042 3.367 1.00 39.34 280 VAL A O 1
ATOM 633 N N . LEU A 1 102 ? 1.053 0.481 2.991 1.00 40.45 281 LEU A N 1
ATOM 634 C CA . LEU A 1 102 ? 0.241 1.701 2.980 1.00 44.51 281 LEU A CA 1
ATOM 635 C C . LEU A 1 102 ? 0.603 2.552 1.770 1.00 46.83 281 LEU A C 1
ATOM 636 O O . LEU A 1 102 ? 1.734 2.499 1.301 1.00 46.54 281 LEU A O 1
ATOM 641 N N . ASP A 1 103 ? -0.351 3.336 1.267 1.00 52.13 282 ASP A N 1
ATOM 642 C CA . ASP A 1 103 ? -0.043 4.426 0.325 1.00 56.45 282 ASP A CA 1
ATOM 643 C C . ASP A 1 103 ? 0.575 5.617 1.094 1.00 56.54 282 ASP A C 1
ATOM 644 O O . ASP A 1 103 ? -0.145 6.381 1.767 1.00 59.51 282 ASP A O 1
ATOM 649 N N A THR A 1 104 ? 1.905 5.771 0.981 0.50 55.60 283 THR A N 1
ATOM 650 N N B THR A 1 104 ? 1.916 5.734 1.015 0.50 55.02 283 THR A N 1
ATOM 651 C CA A THR A 1 104 ? 2.656 6.774 1.753 0.50 54.20 283 THR A CA 1
ATOM 652 C CA B THR A 1 104 ? 2.675 6.772 1.733 0.50 53.32 283 THR A CA 1
ATOM 653 C C A THR A 1 104 ? 3.853 7.281 0.935 0.50 54.18 283 THR A C 1
ATOM 654 C C B THR A 1 104 ? 3.826 7.310 0.886 0.50 53.69 283 THR A C 1
ATOM 655 O O A THR A 1 104 ? 4.334 6.575 0.004 0.50 54.08 283 THR A O 1
ATOM 656 O O B THR A 1 104 ? 4.259 6.650 -0.092 0.50 53.66 283 THR A O 1
ATOM 663 N N . ASP A 1 105 ? 4.312 8.509 1.272 1.00 55.00 284 ASP A N 1
ATOM 664 C CA . ASP A 1 105 ? 5.489 9.129 0.644 1.00 56.46 284 ASP A CA 1
ATOM 665 C C . ASP A 1 105 ? 6.786 8.471 1.135 1.00 54.36 284 ASP A C 1
ATOM 666 O O . ASP A 1 105 ? 7.807 8.487 0.419 1.00 55.34 284 ASP A O 1
ATOM 668 N N . ILE A 1 106 ? 6.717 7.885 2.340 1.00 50.03 285 ILE A N 1
ATOM 669 C CA A ILE A 1 106 ? 7.834 7.160 2.948 0.50 47.31 285 ILE A CA 1
ATOM 670 C CA B ILE A 1 106 ? 7.841 7.167 2.934 0.50 47.66 285 ILE A CA 1
ATOM 671 C C . ILE A 1 106 ? 7.858 5.736 2.397 1.00 45.88 285 ILE A C 1
ATOM 672 O O . ILE A 1 106 ? 6.941 4.945 2.653 1.00 44.85 285 ILE A O 1
ATOM 681 N N . ASP A 1 107 ? 8.907 5.422 1.644 1.00 43.38 286 ASP A N 1
ATOM 682 C CA . ASP A 1 107 ? 9.016 4.140 0.987 1.00 42.06 286 ASP A CA 1
ATOM 683 C C . ASP A 1 107 ? 9.248 2.973 1.936 1.00 38.59 286 ASP A C 1
ATOM 684 O O . ASP A 1 107 ? 8.599 1.958 1.800 1.00 37.14 286 ASP A O 1
ATOM 689 N N . VAL A 1 108 ? 10.131 3.129 2.917 1.00 35.85 287 VAL A N 1
ATOM 690 C CA . VAL A 1 108 ? 10.260 2.096 3.963 1.00 32.72 287 VAL A CA 1
ATOM 691 C C . VAL A 1 108 ? 10.395 2.813 5.302 1.00 32.32 287 VAL A C 1
ATOM 692 O O . VAL A 1 108 ? 11.206 3.724 5.428 1.00 33.05 287 VAL A O 1
ATOM 696 N N . LEU A 1 109 ? 9.598 2.401 6.282 1.00 31.39 288 LEU A N 1
ATOM 697 C CA . LEU A 1 109 ? 9.768 2.896 7.654 1.00 30.37 288 LEU A CA 1
ATOM 698 C C . LEU A 1 109 ? 10.062 1.646 8.479 1.00 29.50 288 LEU A C 1
ATOM 699 O O . LEU A 1 109 ? 9.236 0.738 8.542 1.00 28.88 288 LEU A O 1
ATOM 704 N N . ILE A 1 110 ? 11.242 1.618 9.083 1.00 28.20 289 ILE A N 1
ATOM 705 C CA . ILE A 1 110 ? 11.633 0.501 9.963 1.00 27.67 289 ILE A CA 1
ATOM 706 C C . ILE A 1 110 ? 11.184 0.829 11.378 1.00 27.26 289 ILE A C 1
ATOM 707 O O . ILE A 1 110 ? 11.662 1.786 11.972 1.00 27.35 289 ILE A O 1
ATOM 712 N N . GLY A 1 111 ? 10.241 0.031 11.886 1.00 27.44 290 GLY A N 1
ATOM 713 C CA . GLY A 1 111 ? 9.642 0.218 13.193 1.00 26.73 290 GLY A CA 1
ATOM 714 C C . GLY A 1 111 ? 10.191 -0.718 14.266 1.00 26.95 290 GLY A C 1
ATOM 715 O O . GLY A 1 111 ? 11.110 -1.520 14.010 1.00 26.20 290 GLY A O 1
ATOM 716 N N . LEU A 1 112 ? 9.617 -0.621 15.461 1.00 26.56 291 LEU A N 1
ATOM 717 C CA A LEU A 1 112 ? 10.086 -1.416 16.600 0.70 26.59 291 LEU A CA 1
ATOM 718 C CA B LEU A 1 112 ? 10.100 -1.391 16.604 0.30 26.67 291 LEU A CA 1
ATOM 719 C C . LEU A 1 112 ? 10.007 -2.919 16.394 1.00 27.22 291 LEU A C 1
ATOM 720 O O . LEU A 1 112 ? 10.839 -3.666 16.908 1.00 26.97 291 LEU A O 1
ATOM 729 N N . ASP A 1 113 ? 8.995 -3.371 15.657 1.00 27.39 292 ASP A N 1
ATOM 730 C CA . ASP A 1 113 ? 8.802 -4.803 15.422 1.00 27.98 292 ASP A CA 1
ATOM 731 C C . ASP A 1 113 ? 10.059 -5.421 14.797 1.00 27.66 292 ASP A C 1
ATOM 732 O O . ASP A 1 113 ? 10.577 -6.432 15.301 1.00 28.10 292 ASP A O 1
ATOM 737 N N . MET A 1 114 ? 10.585 -4.776 13.760 1.00 26.86 293 MET A N 1
ATOM 738 C CA . MET A 1 114 ? 11.763 -5.304 13.074 1.00 27.30 293 MET A CA 1
ATOM 739 C C . MET A 1 114 ? 13.056 -5.009 13.803 1.00 26.71 293 MET A C 1
ATOM 740 O O . MET A 1 114 ? 13.966 -5.831 13.786 1.00 26.85 293 MET A O 1
ATOM 745 N N . LEU A 1 115 ? 13.141 -3.855 14.482 1.00 25.89 294 LEU A N 1
ATOM 746 C CA . LEU A 1 115 ? 14.299 -3.598 15.358 1.00 25.94 294 LEU A CA 1
ATOM 747 C C . LEU A 1 115 ? 14.414 -4.620 16.508 1.00 26.03 294 LEU A C 1
ATOM 748 O O . LEU A 1 115 ? 15.519 -5.047 16.841 1.00 27.08 294 LEU A O 1
ATOM 753 N N . LYS A 1 116 ? 13.282 -4.991 17.108 1.00 26.05 295 LYS A N 1
ATOM 754 C CA . LYS A 1 116 ? 13.250 -6.020 18.169 1.00 27.23 295 LYS A CA 1
ATOM 755 C C . LYS A 1 116 ? 13.502 -7.435 17.598 1.00 27.29 295 LYS A C 1
ATOM 756 O O . LYS A 1 116 ? 14.313 -8.220 18.149 1.00 25.94 295 LYS A O 1
ATOM 762 N N . ARG A 1 117 ? 12.845 -7.738 16.485 1.00 27.33 296 ARG A N 1
ATOM 763 C CA . ARG A 1 117 ? 13.004 -9.071 15.865 1.00 28.05 296 ARG A CA 1
ATOM 764 C C . ARG A 1 117 ? 14.465 -9.345 15.521 1.00 28.20 296 ARG A C 1
ATOM 765 O O . ARG A 1 117 ? 14.978 -10.453 15.760 1.00 28.97 296 ARG A O 1
ATOM 773 N N . HIS A 1 118 ? 15.129 -8.326 14.987 1.00 26.64 297 HIS A N 1
ATOM 774 C CA . HIS A 1 118 ? 16.515 -8.447 14.555 1.00 27.46 297 HIS A CA 1
ATOM 775 C C . HIS A 1 118 ? 17.551 -7.928 15.556 1.00 27.91 297 HIS A C 1
ATOM 776 O O . HIS A 1 118 ? 18.712 -7.676 15.210 1.00 27.86 297 HIS A O 1
ATOM 783 N N . LEU A 1 119 ? 17.110 -7.807 16.816 1.00 27.18 298 LEU A N 1
ATOM 784 C CA . LEU A 1 119 ? 17.998 -7.510 17.942 1.00 28.95 298 LEU A CA 1
ATOM 785 C C . LEU A 1 119 ? 18.936 -6.329 17.624 1.00 28.78 298 LEU A C 1
ATOM 786 O O . LEU A 1 119 ? 20.164 -6.390 17.799 1.00 29.23 298 LEU A O 1
ATOM 791 N N . ALA A 1 120 ? 18.316 -5.250 17.159 1.00 27.50 299 ALA A N 1
ATOM 792 C CA . ALA A 1 120 ? 19.038 -4.101 16.634 1.00 27.67 299 ALA A CA 1
ATOM 793 C C . ALA A 1 120 ? 19.560 -3.164 17.732 1.00 28.23 299 ALA A C 1
ATOM 794 O O . ALA A 1 120 ? 19.063 -3.158 18.869 1.00 27.55 299 ALA A O 1
ATOM 796 N N . CYS A 1 121 ? 20.579 -2.402 17.372 1.00 28.59 300 CYS A N 1
ATOM 797 C CA A CYS A 1 121 ? 21.026 -1.314 18.215 0.70 29.24 300 CYS A CA 1
ATOM 798 C CA B CYS A 1 121 ? 21.070 -1.304 18.201 0.30 29.41 300 CYS A CA 1
ATOM 799 C C . CYS A 1 121 ? 21.128 -0.037 17.383 1.00 29.50 300 CYS A C 1
ATOM 800 O O . CYS A 1 121 ? 21.814 0.004 16.354 1.00 29.74 300 CYS A O 1
ATOM 805 N N . VAL A 1 122 ? 20.419 0.990 17.842 1.00 28.79 301 VAL A N 1
ATOM 806 C CA . VAL A 1 122 ? 20.489 2.305 17.227 1.00 29.44 301 VAL A CA 1
ATOM 807 C C . VAL A 1 122 ? 21.603 3.041 17.987 1.00 30.49 301 VAL A C 1
ATOM 808 O O . VAL A 1 122 ? 21.385 3.506 19.111 1.00 29.52 301 VAL A O 1
ATOM 812 N N . ASP A 1 123 ? 22.784 3.130 17.373 1.00 32.19 302 ASP A N 1
ATOM 813 C CA . ASP A 1 123 ? 23.985 3.600 18.067 1.00 33.81 302 ASP A CA 1
ATOM 814 C C . ASP A 1 123 ? 24.267 5.025 17.629 1.00 34.16 302 ASP A C 1
ATOM 815 O O . ASP A 1 123 ? 24.811 5.247 16.561 1.00 34.23 302 ASP A O 1
ATOM 820 N N . LEU A 1 124 ? 23.894 5.999 18.460 1.00 34.66 303 LEU A N 1
ATOM 821 C CA . LEU A 1 124 ? 24.107 7.402 18.098 1.00 37.12 303 LEU A CA 1
ATOM 822 C C . LEU A 1 124 ? 25.504 7.950 18.409 1.00 40.48 303 LEU A C 1
ATOM 823 O O . LEU A 1 124 ? 25.862 8.992 17.874 1.00 44.95 303 LEU A O 1
ATOM 828 N N . LYS A 1 125 ? 26.287 7.233 19.222 1.00 40.75 304 LYS A N 1
ATOM 829 C CA . LYS A 1 125 ? 27.717 7.526 19.441 1.00 42.95 304 LYS A CA 1
ATOM 830 C C . LYS A 1 125 ? 28.570 7.244 18.178 1.00 44.22 304 LYS A C 1
ATOM 831 O O . LYS A 1 125 ? 29.328 8.112 17.727 1.00 44.73 304 LYS A O 1
ATOM 834 N N . GLU A 1 126 ? 28.423 6.044 17.606 1.00 44.16 305 GLU A N 1
ATOM 835 C CA . GLU A 1 126 ? 29.109 5.663 16.361 1.00 44.40 305 GLU A CA 1
ATOM 836 C C . GLU A 1 126 ? 28.329 6.041 15.086 1.00 43.66 305 GLU A C 1
ATOM 837 O O . GLU A 1 126 ? 28.866 5.907 13.982 1.00 44.80 305 GLU A O 1
ATOM 840 N 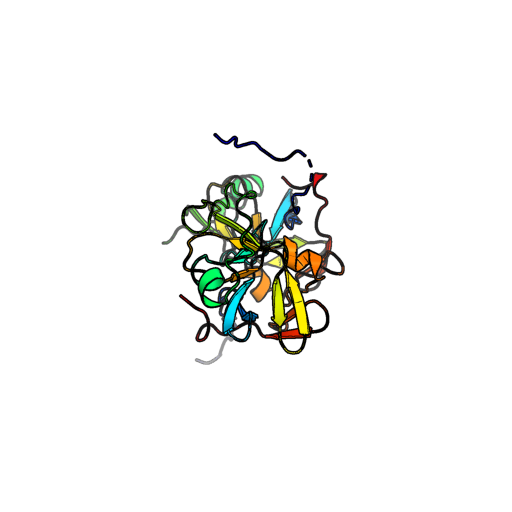N . ASN A 1 127 ? 27.078 6.508 15.237 1.00 41.13 306 ASN A N 1
ATOM 841 C CA . ASN A 1 127 ? 26.173 6.832 14.110 1.00 41.20 306 ASN A CA 1
ATOM 842 C C . ASN A 1 127 ? 25.918 5.638 13.149 1.00 40.80 306 ASN A C 1
ATOM 843 O O . ASN A 1 127 ? 26.010 5.754 11.911 1.00 40.32 306 ASN A O 1
ATOM 848 N N . VAL A 1 128 ? 25.595 4.492 13.728 1.00 37.96 307 VAL A N 1
ATOM 849 C CA . VAL A 1 128 ? 25.325 3.302 12.944 1.00 37.20 307 VAL A CA 1
ATOM 850 C C . VAL A 1 128 ? 24.166 2.513 13.511 1.00 35.07 307 VAL A C 1
ATOM 851 O O . VAL A 1 128 ? 23.821 2.643 14.674 1.00 33.77 307 VAL A O 1
ATOM 855 N N . LEU A 1 129 ? 23.583 1.687 12.660 1.00 34.48 308 LEU A N 1
ATOM 856 C CA . LEU A 1 129 ? 22.517 0.812 13.069 1.00 33.52 308 LEU A CA 1
ATOM 857 C C . LEU A 1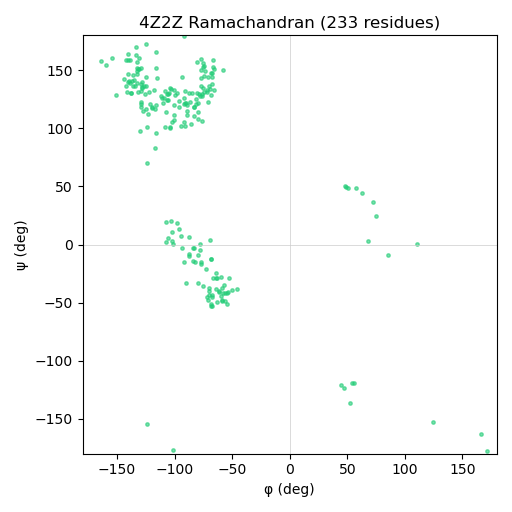 129 ? 23.100 -0.578 12.978 1.00 34.16 308 LEU A C 1
ATOM 858 O O . LEU A 1 129 ? 23.641 -0.958 11.954 1.00 34.41 308 LEU A O 1
ATOM 863 N N . ARG A 1 130 ? 22.993 -1.335 14.052 1.00 34.44 309 ARG A N 1
ATOM 864 C CA . ARG A 1 130 ? 23.462 -2.700 14.041 1.00 34.98 309 ARG A CA 1
ATOM 865 C C . ARG A 1 130 ? 22.160 -3.465 13.997 1.00 33.33 309 ARG A C 1
ATOM 866 O O . ARG A 1 130 ? 21.289 -3.253 14.814 1.00 30.94 309 ARG A O 1
ATOM 874 N N . ILE A 1 131 ? 22.017 -4.324 13.005 1.00 32.92 310 ILE A N 1
ATOM 875 C CA . ILE A 1 131 ? 20.800 -5.089 12.854 1.00 31.70 310 ILE A CA 1
ATOM 876 C C . ILE A 1 131 ? 21.199 -6.496 12.421 1.00 32.91 310 ILE A C 1
ATOM 877 O O . ILE A 1 131 ? 22.099 -6.654 11.626 1.00 33.48 310 ILE A O 1
ATOM 882 N N . ALA A 1 132 ? 20.523 -7.499 12.964 1.00 32.21 311 ALA A N 1
ATOM 883 C CA . ALA A 1 132 ? 20.873 -8.908 12.726 1.00 33.84 311 ALA A CA 1
ATOM 884 C C . ALA A 1 132 ? 22.400 -9.019 12.853 1.00 36.58 311 ALA A C 1
ATOM 885 O O . ALA A 1 132 ? 22.943 -8.635 13.899 1.00 36.32 311 ALA A O 1
ATOM 887 N N . GLU A 1 133 ? 23.107 -9.469 11.811 1.00 38.03 312 GLU A N 1
ATOM 888 C CA . GLU A 1 133 ? 24.573 -9.586 11.913 1.00 42.60 312 GLU A CA 1
ATOM 889 C C . GLU A 1 133 ? 25.397 -8.479 11.238 1.00 42.97 312 GLU A C 1
ATOM 890 O O . GLU A 1 133 ? 26.627 -8.611 11.127 1.00 45.46 312 GLU A O 1
ATOM 896 N N . VAL A 1 134 ? 24.742 -7.396 10.810 1.00 41.32 313 VAL A N 1
ATOM 897 C CA . VAL A 1 134 ? 25.421 -6.322 10.044 1.00 41.95 313 VAL A CA 1
ATOM 898 C C . VAL A 1 134 ? 25.440 -4.984 10.767 1.00 41.55 313 VAL A C 1
ATOM 899 O O . VAL A 1 134 ? 24.705 -4.786 11.723 1.00 39.17 313 VAL A O 1
ATOM 903 N N . GLU A 1 135 ? 26.281 -4.082 10.274 1.00 43.21 314 GLU A N 1
ATOM 904 C CA . GLU A 1 135 ? 26.369 -2.712 10.760 1.00 44.67 314 GLU A CA 1
ATOM 905 C C . GLU A 1 135 ? 26.342 -1.785 9.541 1.00 44.55 314 GLU A C 1
ATOM 906 O O . GLU A 1 135 ? 27.066 -2.020 8.556 1.00 44.41 314 GLU A O 1
ATOM 912 N N . THR A 1 136 ? 25.496 -0.757 9.591 1.00 42.00 315 THR A N 1
ATOM 913 C CA . THR A 1 136 ? 25.355 0.216 8.498 1.00 42.21 315 THR A CA 1
ATOM 914 C C . THR A 1 136 ? 25.274 1.658 9.043 1.00 42.88 315 THR A C 1
ATOM 915 O O . THR A 1 136 ? 24.647 1.894 10.074 1.00 39.07 315 THR A O 1
ATOM 919 N N . SER A 1 137 ? 25.912 2.607 8.359 1.00 43.47 316 SER A N 1
ATOM 920 C CA . SER A 1 137 ? 25.916 4.015 8.797 1.00 43.95 316 SER A CA 1
ATOM 921 C C . SER A 1 137 ? 24.589 4.710 8.545 1.00 41.95 316 SER A C 1
ATOM 922 O O . SER A 1 137 ? 23.933 4.459 7.528 1.00 41.16 316 SER A O 1
ATOM 925 N N . PHE A 1 138 ? 24.203 5.609 9.450 1.00 38.92 317 PHE A N 1
ATOM 926 C CA . PHE A 1 138 ? 23.098 6.512 9.161 1.00 38.66 317 PHE A CA 1
ATOM 927 C C . PHE A 1 138 ? 23.493 7.493 8.076 1.00 41.33 317 PHE A C 1
ATOM 928 O O . PHE A 1 138 ? 24.654 7.876 7.980 1.00 44.82 317 PHE A O 1
ATOM 936 N N . LEU A 1 139 ? 22.514 7.888 7.277 1.00 41.85 318 LEU A N 1
ATOM 937 C CA . LEU A 1 139 ? 22.731 8.801 6.155 1.00 44.26 318 LEU A CA 1
ATOM 938 C C . LEU A 1 139 ? 22.876 10.260 6.576 1.00 45.43 318 LEU A C 1
ATOM 939 O O . LEU A 1 139 ? 22.314 10.692 7.589 1.00 44.57 318 LEU A O 1
ATOM 944 N N . SER A 1 140 ? 23.649 11.002 5.775 1.00 48.38 319 SER A N 1
ATOM 945 C CA A SER A 1 140 ? 23.797 12.442 5.939 0.50 48.89 319 SER A CA 1
ATOM 946 C CA B SER A 1 140 ? 23.802 12.449 5.916 0.50 49.73 319 SER A CA 1
ATOM 947 C C . SER A 1 140 ? 22.480 13.154 5.608 1.00 50.16 319 SER A C 1
ATOM 948 O O . SER A 1 140 ? 21.689 12.658 4.777 1.00 50.24 319 SER A O 1
ATOM 953 N N . GLU A 1 141 ? 22.267 14.324 6.245 1.00 51.39 320 GLU A N 1
ATOM 954 C CA . GLU A 1 141 ? 21.058 15.158 6.050 1.00 52.94 320 GLU A CA 1
ATOM 955 C C . GLU A 1 141 ? 20.740 15.425 4.569 1.00 55.54 320 GLU A C 1
ATOM 956 O O . GLU A 1 141 ? 19.569 15.401 4.163 1.00 55.53 320 GLU A O 1
ATOM 959 N N . ALA A 1 142 ? 21.790 15.644 3.776 1.00 57.47 321 ALA A N 1
ATOM 960 C CA . ALA A 1 142 ? 21.684 15.871 2.335 1.00 60.45 321 ALA A CA 1
ATOM 961 C C . ALA A 1 142 ? 21.129 14.674 1.547 1.00 60.81 321 ALA A C 1
ATOM 962 O O . ALA A 1 142 ? 20.570 14.849 0.457 1.00 61.30 321 ALA A O 1
ATOM 964 N N . GLU A 1 143 ? 21.280 13.472 2.110 1.00 59.74 322 GLU A N 1
ATOM 965 C CA . GLU A 1 143 ? 20.847 12.214 1.480 1.00 60.42 322 GLU A CA 1
ATOM 966 C C . GLU A 1 143 ? 19.422 11.777 1.846 1.00 58.92 322 GLU A C 1
ATOM 967 O O . GLU A 1 143 ? 18.855 10.909 1.182 1.00 56.17 322 GLU A O 1
ATOM 973 N N . ILE A 1 144 ? 18.858 12.378 2.893 1.00 58.51 323 ILE A N 1
ATOM 974 C CA . ILE A 1 144 ? 17.506 12.045 3.370 1.00 59.93 323 ILE A CA 1
ATOM 975 C C . ILE A 1 144 ? 16.436 12.435 2.322 1.00 62.66 323 ILE A C 1
ATOM 976 O O . ILE A 1 144 ? 16.492 13.546 1.789 1.00 65.06 323 ILE A O 1
ATOM 981 N N . PRO A 1 145 ? 15.477 11.519 2.018 1.00 63.14 324 PRO A N 1
ATOM 982 C CA . PRO A 1 145 ? 14.381 11.798 1.065 1.00 66.11 324 PRO A CA 1
ATOM 983 C C . PRO A 1 145 ? 13.579 13.060 1.392 1.00 67.22 324 PRO A C 1
ATOM 984 O O . PRO A 1 145 ? 13.394 13.909 0.514 1.00 70.46 324 PRO A O 1
ATOM 988 N N . ARG B 1 9 ? 1.355 -39.689 16.371 1.00 58.25 188 ARG B N 1
ATOM 989 C CA . ARG B 1 9 ? 1.779 -40.153 15.020 1.00 57.24 188 ARG B CA 1
ATOM 990 C C . ARG B 1 9 ? 3.168 -40.798 15.053 1.00 54.47 188 ARG B C 1
ATOM 991 O O . ARG B 1 9 ? 3.963 -40.551 15.977 1.00 51.43 188 ARG B O 1
ATOM 993 N N . ASN B 1 10 ? 3.443 -41.620 14.036 1.00 53.57 189 ASN B N 1
ATOM 994 C CA . ASN B 1 10 ? 4.744 -42.291 13.852 1.00 51.92 189 ASN B CA 1
ATOM 995 C C . ASN B 1 10 ? 5.983 -41.384 13.864 1.00 49.19 189 ASN B C 1
ATOM 996 O O . ASN B 1 10 ? 7.060 -41.832 14.246 1.00 47.14 189 ASN B O 1
ATOM 1001 N N . 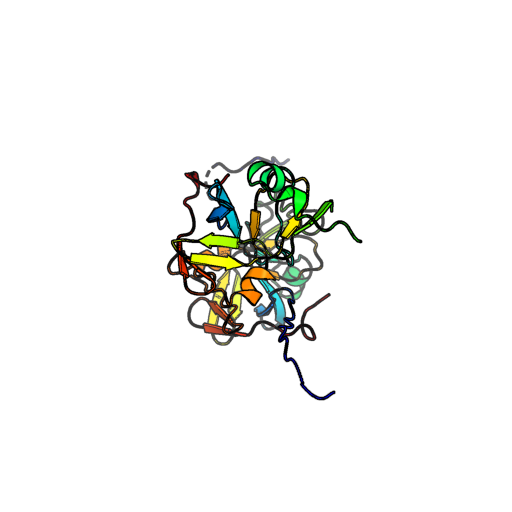ALA B 1 11 ? 5.814 -40.125 13.443 1.00 48.18 190 ALA B N 1
ATOM 1002 C CA . ALA B 1 11 ? 6.892 -39.127 13.412 1.00 45.11 190 ALA B CA 1
ATOM 1003 C C . ALA B 1 11 ? 6.373 -37.799 13.942 1.00 44.64 190 ALA B C 1
ATOM 1004 O O . ALA B 1 11 ? 5.187 -37.459 13.746 1.00 46.12 190 ALA B O 1
ATOM 1006 N N . ILE B 1 12 ? 7.248 -37.056 14.616 1.00 40.07 191 ILE B N 1
ATOM 1007 C CA . ILE B 1 12 ? 6.913 -35.714 15.130 1.00 39.56 191 ILE B CA 1
ATOM 1008 C C . ILE B 1 12 ? 7.781 -34.654 14.438 1.00 38.66 191 ILE B C 1
ATOM 1009 O O . ILE B 1 12 ? 9.011 -34.705 14.504 1.00 36.79 191 ILE B O 1
ATOM 1014 N N . GLU B 1 13 ? 7.111 -33.722 13.757 1.00 40.19 192 GLU B N 1
ATOM 1015 C CA . GLU B 1 13 ? 7.762 -32.636 13.013 1.00 41.69 192 GLU B CA 1
ATOM 1016 C C . GLU B 1 13 ? 7.770 -31.378 13.862 1.00 41.72 192 GLU B C 1
ATOM 1017 O O . GLU B 1 13 ? 6.738 -30.980 14.412 1.00 44.16 192 GLU B O 1
ATOM 1019 N N . TYR B 1 14 ? 8.938 -30.763 13.973 1.00 39.91 193 TYR B N 1
ATOM 1020 C CA . TYR B 1 14 ? 9.089 -29.554 14.770 1.00 38.91 193 TYR B CA 1
ATOM 1021 C C . TYR B 1 14 ? 9.255 -28.366 13.831 1.00 39.71 193 TYR B C 1
ATOM 1022 O O . TYR B 1 14 ? 10.243 -28.287 13.103 1.00 41.16 193 TYR B O 1
ATOM 1031 N N . THR B 1 15 ? 8.271 -27.469 13.846 1.00 38.94 194 THR B N 1
ATOM 1032 C CA . THR B 1 15 ? 8.326 -26.230 13.056 1.00 40.18 194 THR B CA 1
ATOM 1033 C C . THR B 1 15 ? 8.345 -25.075 14.055 1.00 38.18 194 THR B C 1
ATOM 1034 O O . THR B 1 15 ? 7.282 -24.680 14.539 1.00 37.25 194 THR B O 1
ATOM 1038 N N . PRO B 1 16 ? 9.553 -24.565 14.396 1.00 38.31 195 PRO B N 1
ATOM 1039 C CA . PRO B 1 16 ? 9.605 -23.540 15.452 1.00 37.85 195 PRO B CA 1
ATOM 1040 C C . PRO B 1 16 ? 9.102 -22.184 14.946 1.00 38.88 195 PRO B C 1
ATOM 1041 O O . PRO B 1 16 ? 9.171 -21.897 13.740 1.00 40.40 195 PRO B O 1
ATOM 1045 N N . GLU B 1 17 ? 8.594 -21.383 15.871 1.00 38.69 196 GLU B N 1
ATOM 1046 C CA . GLU B 1 17 ? 8.211 -19.999 15.593 1.00 40.61 196 GLU B CA 1
ATOM 1047 C C . GLU B 1 17 ? 8.621 -19.168 16.782 1.00 39.10 196 GLU B C 1
ATOM 1048 O O . GLU B 1 17 ? 8.566 -19.638 17.932 1.00 37.98 196 GLU B O 1
ATOM 1054 N N . MET B 1 18 ? 9.009 -17.927 16.511 1.00 38.56 197 MET B N 1
ATOM 1055 C CA . MET B 1 18 ? 9.274 -16.966 17.571 1.00 37.71 197 MET B CA 1
ATOM 1056 C C . MET B 1 18 ? 8.029 -16.129 17.850 1.00 37.68 197 MET B C 1
ATOM 1057 O O . MET B 1 18 ? 7.264 -15.798 16.930 1.00 36.84 197 MET B O 1
ATOM 1062 N N . PHE B 1 19 ? 7.847 -15.796 19.131 1.00 37.98 198 PHE B N 1
ATOM 1063 C CA . PHE B 1 19 ? 6.830 -14.861 19.589 1.00 39.10 198 PHE B CA 1
ATOM 1064 C C . PHE B 1 19 ? 7.565 -13.732 20.307 1.00 39.63 198 PHE B C 1
ATOM 1065 O O . PHE B 1 19 ? 8.280 -13.970 21.285 1.00 39.52 198 PHE B O 1
ATOM 1073 N N . THR B 1 20 ? 7.380 -12.511 19.817 1.00 38.27 199 THR B N 1
ATOM 1074 C CA . THR B 1 20 ? 8.106 -11.357 20.334 1.00 39.53 199 THR B CA 1
ATOM 1075 C C . THR B 1 20 ? 7.108 -10.252 20.652 1.00 40.38 199 THR B C 1
ATOM 1076 O O . THR B 1 20 ? 6.383 -9.796 19.775 1.00 38.94 199 THR B O 1
ATOM 1080 N N . GLN B 1 21 ? 7.057 -9.877 21.928 1.00 39.51 200 GLN B N 1
ATOM 1081 C CA A GLN B 1 21 ? 6.306 -8.704 22.385 0.70 39.84 200 GLN B CA 1
ATOM 1082 C CA B GLN B 1 21 ? 6.282 -8.711 22.345 0.30 38.56 200 GLN B CA 1
ATOM 1083 C C . GLN B 1 21 ? 6.965 -7.449 21.815 1.00 37.40 200 GLN B C 1
ATOM 1084 O O . GLN B 1 21 ? 8.193 -7.331 21.848 1.00 37.03 200 GLN B O 1
ATOM 1095 N N . VAL B 1 22 ? 6.158 -6.518 21.305 1.00 36.03 201 VAL B N 1
ATOM 1096 C CA . VAL B 1 22 ? 6.675 -5.252 20.754 1.00 34.38 201 VAL B CA 1
ATOM 1097 C C . VAL B 1 22 ? 6.011 -4.051 21.476 1.00 34.06 201 VAL B C 1
ATOM 1098 O O . VAL B 1 22 ? 5.166 -3.333 20.884 1.00 33.75 201 VAL B O 1
ATOM 1102 N N . PRO B 1 23 ? 6.368 -3.843 22.766 1.00 33.75 202 PRO B N 1
ATOM 1103 C CA . PRO B 1 23 ? 5.814 -2.663 23.451 1.00 34.27 202 PRO B CA 1
ATOM 1104 C C . PRO B 1 23 ? 6.531 -1.395 22.973 1.00 32.42 202 PRO B C 1
ATOM 1105 O O . PRO B 1 23 ? 7.675 -1.483 22.521 1.00 30.85 202 PRO B O 1
ATOM 1109 N N . MET B 1 24 ? 5.886 -0.240 23.087 1.00 32.41 203 MET B N 1
ATOM 1110 C CA . MET B 1 24 ? 6.571 1.053 22.857 1.00 32.52 203 MET B CA 1
ATOM 1111 C C . MET B 1 24 ? 7.761 1.188 23.819 1.00 30.04 203 MET B C 1
ATOM 1112 O O . MET B 1 24 ? 7.735 0.573 24.889 1.00 29.88 203 MET B O 1
ATOM 1117 N N . LEU B 1 25 ? 8.824 1.908 23.413 1.00 28.21 204 LEU B N 1
ATOM 1118 C CA . LEU B 1 25 ? 10.019 2.044 24.260 1.00 28.04 204 LEU B CA 1
ATOM 1119 C C . LEU B 1 25 ? 9.819 3.141 25.269 1.00 26.73 204 LEU B C 1
ATOM 1120 O O . LEU B 1 25 ? 9.616 4.308 24.899 1.00 26.82 204 LEU B O 1
ATOM 1125 N N . TYR B 1 26 ? 9.859 2.749 26.530 1.00 25.69 205 TYR B N 1
ATOM 1126 C CA . TYR B 1 26 ? 9.818 3.677 27.651 1.00 25.75 205 TYR B CA 1
ATOM 1127 C C . TYR B 1 26 ? 10.942 3.409 28.621 1.00 24.98 205 TYR B C 1
ATOM 1128 O O . TYR B 1 26 ? 11.380 2.265 28.774 1.00 24.94 205 TYR B O 1
ATOM 1137 N N . ILE B 1 27 ? 11.359 4.461 29.320 1.00 25.12 206 ILE B N 1
ATOM 1138 C CA . ILE B 1 27 ? 12.315 4.347 30.419 1.00 25.30 206 ILE B CA 1
ATOM 1139 C C . ILE B 1 27 ? 11.779 5.113 31.632 1.00 26.30 206 ILE B C 1
ATOM 1140 O O . ILE B 1 27 ? 10.891 5.942 31.488 1.00 26.90 206 ILE B O 1
ATOM 1145 N N . ASN B 1 28 ? 12.294 4.788 32.815 1.00 27.09 207 ASN B N 1
ATOM 1146 C CA . ASN B 1 28 ? 12.043 5.563 34.024 1.00 28.61 207 ASN B CA 1
ATOM 1147 C C . ASN B 1 28 ? 13.072 6.677 34.140 1.00 28.39 207 ASN B C 1
ATOM 1148 O O . ASN B 1 28 ? 14.273 6.442 34.015 1.00 28.37 207 ASN B O 1
ATOM 1153 N N . ILE B 1 29 ? 12.577 7.883 34.377 1.00 28.33 208 ILE B N 1
ATOM 1154 C CA . ILE B 1 29 ? 13.409 9.039 34.666 1.00 26.98 208 ILE B CA 1
ATOM 1155 C C . ILE B 1 29 ? 12.833 9.769 35.870 1.00 28.40 208 ILE B C 1
ATOM 1156 O O . ILE B 1 29 ? 11.717 9.457 36.346 1.00 28.63 208 ILE B O 1
ATOM 1161 N N . GLU B 1 30 ? 13.594 10.732 36.386 1.00 28.56 209 GLU B N 1
ATOM 1162 C CA . GLU B 1 30 ? 13.060 11.616 37.422 1.00 30.94 209 GLU B CA 1
ATOM 1163 C C . GLU B 1 30 ? 13.296 13.055 37.055 1.00 30.72 209 GLU B C 1
ATOM 1164 O O . GLU B 1 30 ? 14.353 13.402 36.552 1.00 30.12 209 GLU B O 1
ATOM 1170 N N . ILE B 1 31 ? 12.284 13.889 37.287 1.00 30.88 210 ILE B N 1
ATOM 1171 C CA . ILE B 1 31 ? 12.395 15.319 37.001 1.00 31.10 210 ILE B CA 1
ATOM 1172 C C . ILE B 1 31 ? 11.989 15.989 38.287 1.00 31.84 210 ILE B C 1
ATOM 1173 O O . ILE B 1 31 ? 10.844 15.835 38.726 1.00 32.08 210 ILE B O 1
ATOM 1178 N N . ASN B 1 32 ? 12.946 16.692 38.903 1.00 32.95 211 ASN B N 1
ATOM 1179 C CA A ASN B 1 32 ? 12.767 17.301 40.227 0.50 34.40 211 ASN B CA 1
ATOM 1180 C CA B ASN B 1 32 ? 12.755 17.312 40.212 0.50 34.30 211 ASN B CA 1
ATOM 1181 C C . ASN B 1 32 ? 12.137 16.318 41.235 1.00 36.16 211 ASN B C 1
ATOM 1182 O O . ASN B 1 32 ? 11.178 16.649 41.965 1.00 36.63 211 ASN B O 1
ATOM 1191 N N . ASN B 1 33 ? 12.698 15.093 41.253 1.00 36.68 212 ASN B N 1
ATOM 1192 C CA A ASN B 1 33 ? 12.322 14.032 42.207 0.50 38.36 212 ASN B CA 1
ATOM 1193 C CA B ASN B 1 33 ? 12.329 14.009 42.184 0.50 38.64 212 ASN B CA 1
ATOM 1194 C C . ASN B 1 33 ? 10.961 13.374 41.902 1.00 39.26 212 ASN B C 1
ATOM 1195 O O . ASN B 1 33 ? 10.511 12.498 42.644 1.00 41.72 212 ASN B O 1
ATOM 1204 N N . TYR B 1 34 ? 10.313 13.794 40.812 1.00 37.29 213 TYR B N 1
ATOM 1205 C CA . TYR B 1 34 ? 9.063 13.168 40.347 1.00 37.92 213 TYR B CA 1
ATOM 1206 C C . TYR B 1 34 ? 9.369 12.040 39.367 1.00 35.71 213 TYR B C 1
ATOM 1207 O O . TYR B 1 34 ? 10.034 12.286 38.358 1.00 33.23 213 TYR B O 1
ATOM 1216 N N . PRO B 1 35 ? 8.914 10.802 39.672 1.00 35.88 214 PRO B N 1
ATOM 1217 C CA . PRO B 1 35 ? 9.115 9.691 38.722 1.00 34.94 214 PRO B CA 1
ATOM 1218 C C . PRO B 1 35 ? 8.243 9.880 37.478 1.00 33.95 214 PRO B C 1
ATOM 1219 O O . PRO B 1 35 ? 7.083 10.280 37.584 1.00 34.39 214 PRO B O 1
ATOM 1223 N N . VAL B 1 36 ? 8.824 9.639 36.307 1.00 31.64 215 VAL B N 1
ATOM 1224 C CA . VAL B 1 36 ? 8.147 9.892 35.034 1.00 31.07 215 VAL B CA 1
ATOM 1225 C C . VAL B 1 36 ? 8.485 8.720 34.135 1.00 30.16 215 VAL B C 1
ATOM 1226 O O . VAL B 1 36 ? 9.628 8.267 34.127 1.00 29.10 215 VAL B O 1
ATOM 1230 N N . LYS B 1 37 ? 7.503 8.228 33.381 1.00 29.36 216 LYS B N 1
ATOM 1231 C CA . LYS B 1 37 ? 7.828 7.242 32.348 1.00 29.52 216 LYS B CA 1
ATOM 1232 C C . LYS B 1 37 ? 7.988 7.967 31.018 1.00 28.42 216 LYS B C 1
ATOM 1233 O O . LYS B 1 37 ? 7.038 8.603 30.554 1.00 29.94 216 LYS B O 1
ATOM 1239 N N . ALA B 1 38 ? 9.181 7.890 30.424 1.00 26.29 217 ALA B N 1
ATOM 1240 C CA . ALA B 1 38 ? 9.519 8.689 29.223 1.00 25.06 217 ALA B CA 1
ATOM 1241 C C . ALA B 1 38 ? 9.548 7.849 27.938 1.00 24.98 217 ALA B C 1
ATOM 1242 O O . ALA B 1 38 ? 10.182 6.809 27.900 1.00 24.62 217 ALA B O 1
ATOM 1244 N N . PHE B 1 39 ? 8.853 8.324 26.908 1.00 24.65 218 PHE B N 1
ATOM 1245 C CA . PHE B 1 39 ? 8.745 7.671 25.597 1.00 25.51 218 PHE B CA 1
ATOM 1246 C C . PHE B 1 39 ? 10.018 7.920 24.786 1.00 24.86 218 PHE B C 1
ATOM 1247 O O . PHE B 1 39 ? 10.414 9.047 24.637 1.00 25.66 218 PHE B O 1
ATOM 1255 N N . VAL B 1 40 ? 10.645 6.868 24.263 1.00 23.35 219 VAL B N 1
ATOM 1256 C CA . VAL B 1 40 ? 11.880 7.020 23.505 1.00 23.27 219 VAL B CA 1
ATOM 1257 C C . VAL B 1 40 ? 11.553 6.914 22.028 1.00 23.92 219 VAL B C 1
ATOM 1258 O O . VAL B 1 40 ? 11.317 5.838 21.535 1.00 24.72 219 VAL B O 1
ATOM 1262 N N . ASP B 1 41 ? 11.564 8.054 21.348 1.00 24.24 220 ASP B N 1
ATOM 1263 C CA . ASP B 1 41 ? 11.162 8.128 19.958 1.00 25.31 220 ASP B CA 1
ATOM 1264 C C . ASP B 1 41 ? 12.169 8.711 18.974 1.00 25.84 220 ASP B C 1
ATOM 1265 O O . ASP B 1 41 ? 12.283 9.913 18.859 1.00 25.07 220 ASP B O 1
ATOM 1270 N N . THR B 1 42 ? 12.863 7.854 18.234 1.00 25.62 221 THR B N 1
ATOM 1271 C CA . THR B 1 42 ? 13.823 8.346 17.231 1.00 27.27 221 THR B CA 1
ATOM 1272 C C . THR B 1 42 ? 13.164 9.048 16.021 1.00 28.31 221 THR B C 1
ATOM 1273 O O . THR B 1 42 ? 13.852 9.701 15.236 1.00 29.96 221 THR B O 1
ATOM 1277 N N . GLY B 1 43 ? 11.845 8.916 15.878 1.00 28.49 222 GLY B N 1
ATOM 1278 C CA . GLY B 1 43 ? 11.079 9.605 14.819 1.00 29.58 222 GLY B CA 1
ATOM 1279 C C . GLY B 1 43 ? 10.597 11.001 15.180 1.00 30.13 222 GLY B C 1
ATOM 1280 O O . GLY B 1 43 ? 9.893 11.643 14.401 1.00 31.31 222 GLY B O 1
ATOM 1281 N N . ALA B 1 44 ? 11.031 11.500 16.335 1.00 29.48 223 ALA B N 1
ATOM 1282 C CA . ALA B 1 44 ? 10.646 12.830 16.786 1.00 29.77 223 ALA B CA 1
ATOM 1283 C C . ALA B 1 44 ? 11.826 13.799 16.653 1.00 30.58 223 ALA B C 1
ATOM 1284 O O . ALA B 1 44 ? 12.943 13.505 17.098 1.00 30.40 223 ALA B O 1
ATOM 1286 N N . GLN B 1 45 ? 11.548 14.938 16.017 1.00 31.89 224 GLN B N 1
ATOM 1287 C CA . GLN B 1 45 ? 12.550 15.983 15.808 1.00 33.88 224 GLN B CA 1
ATOM 1288 C C . GLN B 1 45 ? 12.812 16.807 17.062 1.00 33.11 224 GLN B C 1
ATOM 1289 O O . GLN B 1 45 ? 13.772 17.573 17.109 1.00 34.60 224 GLN B O 1
ATOM 1295 N N . THR B 1 46 ? 11.934 16.700 18.044 1.00 31.20 225 THR B N 1
ATOM 1296 C CA . THR B 1 46 ? 12.097 17.471 19.275 1.00 30.55 225 THR B CA 1
ATOM 1297 C C . THR B 1 46 ? 11.726 16.608 20.454 1.00 28.96 225 THR B C 1
ATOM 1298 O O . THR B 1 46 ? 11.077 15.568 20.291 1.00 30.11 225 THR B O 1
ATOM 1302 N N . THR B 1 47 ? 12.131 17.063 21.635 1.00 28.57 226 THR B N 1
ATOM 1303 C CA . THR B 1 47 ? 11.854 16.387 22.887 1.00 27.54 226 THR B CA 1
ATOM 1304 C C . THR B 1 47 ? 10.731 17.159 23.557 1.00 28.11 226 THR B C 1
ATOM 1305 O O . THR B 1 47 ? 10.750 18.375 23.599 1.00 29.07 226 THR B O 1
ATOM 1309 N N . ILE B 1 48 ? 9.749 16.430 24.057 1.00 28.06 227 ILE B N 1
ATOM 1310 C CA . ILE B 1 48 ? 8.560 17.013 24.641 1.00 28.90 227 ILE B CA 1
ATOM 1311 C C . ILE B 1 48 ? 8.316 16.784 26.113 1.00 28.40 227 ILE B C 1
ATOM 1312 O O . ILE B 1 48 ? 8.583 15.726 26.642 1.00 26.96 227 ILE B O 1
ATOM 1317 N N . MET B 1 49 ? 7.777 17.817 26.745 1.00 27.90 228 MET B N 1
ATOM 1318 C CA . MET B 1 49 ? 7.332 17.743 28.112 1.00 29.29 228 MET B CA 1
ATOM 1319 C C . MET B 1 49 ? 5.907 18.282 28.128 1.00 29.64 228 MET B C 1
ATOM 1320 O O . MET B 1 49 ? 5.653 19.327 27.572 1.00 29.99 228 MET B O 1
ATOM 1325 N N . SER B 1 50 ? 4.995 17.567 28.763 1.00 30.43 229 SER B N 1
ATOM 1326 C CA . SER B 1 50 ? 3.622 18.053 28.906 1.00 31.58 229 SER B CA 1
ATOM 1327 C C . SER B 1 50 ? 3.536 19.313 29.797 1.00 32.67 229 SER B C 1
ATOM 1328 O O . SER B 1 50 ? 4.345 19.488 30.714 1.00 31.45 229 SER B O 1
ATOM 1331 N N . THR B 1 51 ? 2.530 20.165 29.534 1.00 33.70 230 THR B N 1
ATOM 1332 C CA A THR B 1 51 ? 2.285 21.325 30.386 0.50 34.27 230 THR B CA 1
ATOM 1333 C CA B THR B 1 51 ? 2.235 21.318 30.403 0.50 34.72 230 THR B CA 1
ATOM 1334 C C 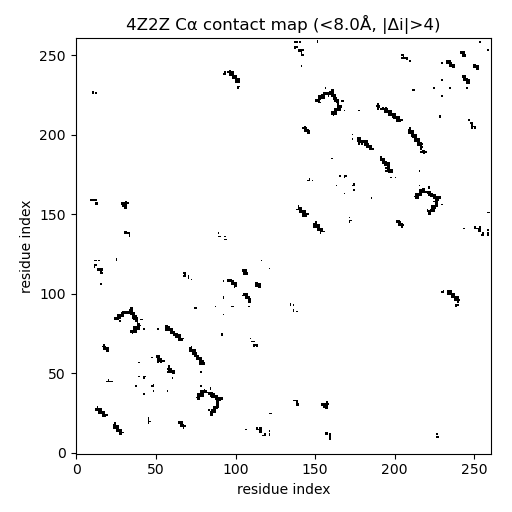. THR B 1 51 ? 1.990 20.850 31.826 1.00 35.74 230 THR B C 1
ATOM 1335 O O . THR B 1 51 ? 2.496 21.439 32.789 1.00 36.09 230 THR B O 1
ATOM 1342 N N . ARG B 1 52 ? 1.209 19.765 31.955 1.00 36.62 231 ARG B N 1
ATOM 1343 C CA . ARG B 1 52 ? 0.893 19.160 33.250 1.00 38.88 231 ARG B CA 1
ATOM 1344 C C . ARG B 1 52 ? 2.171 18.831 34.029 1.00 36.94 231 ARG B C 1
ATOM 1345 O O . ARG B 1 52 ? 2.312 19.226 35.186 1.00 37.96 231 ARG B O 1
ATOM 1353 N N . LEU B 1 53 ? 3.106 18.131 33.390 1.00 34.59 232 LEU B N 1
ATOM 1354 C CA . LEU B 1 53 ? 4.354 17.797 34.076 1.00 33.04 232 LEU B CA 1
ATOM 1355 C C . LEU B 1 53 ? 5.224 19.028 34.360 1.00 32.93 232 LEU B C 1
ATOM 1356 O O . LEU B 1 53 ? 5.788 19.127 35.445 1.00 34.05 232 LEU B O 1
ATOM 1361 N N . ALA B 1 54 ? 5.353 19.939 33.395 1.00 32.92 233 ALA B N 1
ATOM 1362 C CA . ALA B 1 54 ? 6.137 21.165 33.601 1.00 34.17 233 ALA B CA 1
ATOM 1363 C C . ALA B 1 54 ? 5.648 21.934 34.834 1.00 36.12 233 ALA B C 1
ATOM 1364 O O . ALA B 1 54 ? 6.452 22.422 35.631 1.00 36.10 233 ALA B O 1
ATOM 1366 N N . LYS B 1 55 ? 4.322 22.000 34.994 1.00 38.62 234 LYS B N 1
ATOM 1367 C CA . LYS B 1 55 ? 3.698 22.671 36.135 1.00 41.14 234 LYS B CA 1
ATOM 1368 C C . LYS B 1 55 ? 3.877 21.929 37.451 1.00 42.13 234 LYS B C 1
ATOM 1369 O O . LYS B 1 55 ? 4.268 22.547 38.442 1.00 42.66 234 LYS B O 1
ATOM 1375 N N . LYS B 1 56 ? 3.615 20.617 37.451 1.00 41.28 235 LYS B N 1
ATOM 1376 C CA . LYS B 1 56 ? 3.812 19.748 38.624 1.00 42.47 235 LYS B CA 1
ATOM 1377 C C . LYS B 1 56 ? 5.244 19.781 39.183 1.00 41.52 235 LYS B C 1
ATOM 1378 O O . LYS B 1 56 ? 5.434 19.814 40.410 1.00 41.77 235 LYS B O 1
ATOM 1384 N N . THR B 1 57 ? 6.234 19.777 38.283 1.00 38.41 236 THR B N 1
ATOM 1385 C CA . THR B 1 57 ? 7.645 19.703 38.671 1.00 38.25 236 THR B CA 1
ATOM 1386 C C . THR B 1 57 ? 8.260 21.056 39.059 1.00 38.64 236 THR B C 1
ATOM 1387 O O . THR B 1 57 ? 9.430 21.112 39.420 1.00 38.20 236 THR B O 1
ATOM 1391 N N . GLY B 1 58 ? 7.478 22.131 38.945 1.00 38.74 237 GLY B N 1
ATOM 1392 C CA . GLY B 1 58 ? 7.948 23.493 39.202 1.00 39.74 237 GLY B CA 1
ATOM 1393 C C . GLY B 1 58 ? 8.829 24.068 38.112 1.00 39.11 237 GLY B C 1
ATOM 1394 O O . GLY B 1 58 ? 9.645 24.944 38.382 1.00 39.89 237 GLY B O 1
ATOM 1395 N N . LEU B 1 59 ? 8.691 23.555 36.890 1.00 37.61 238 LEU B N 1
ATOM 1396 C CA . LEU B 1 59 ? 9.475 24.029 35.739 1.00 37.09 238 LEU B CA 1
ATOM 1397 C C . LEU B 1 59 ? 8.777 25.115 34.916 1.00 38.23 238 LEU B C 1
ATOM 1398 O O . LEU B 1 59 ? 9.366 25.665 33.981 1.00 37.03 238 LEU B O 1
ATOM 1403 N N . SER B 1 60 ? 7.543 25.460 35.279 1.00 41.43 239 SER B N 1
ATOM 1404 C CA . SER B 1 60 ? 6.803 26.474 34.493 1.00 42.21 239 SER B CA 1
ATOM 1405 C C . SER B 1 60 ? 7.474 27.851 34.347 1.00 40.98 239 SER B C 1
ATOM 1406 O O . SER B 1 60 ? 7.374 28.434 33.272 1.00 39.76 239 SER B O 1
ATOM 1409 N N . ARG B 1 61 ? 8.200 28.331 35.374 1.00 40.49 240 ARG B N 1
ATOM 1410 C CA . ARG B 1 61 ? 8.931 29.616 35.316 1.00 40.13 240 ARG B CA 1
ATOM 1411 C C . ARG B 1 61 ? 9.966 29.636 34.198 1.00 39.34 240 ARG B C 1
ATOM 1412 O O . ARG B 1 61 ? 10.289 30.688 33.641 1.00 39.55 240 ARG B O 1
ATOM 1414 N N . MET B 1 62 ? 10.468 28.452 33.859 1.00 35.77 241 MET B N 1
ATOM 1415 C CA . MET B 1 62 ? 11.447 28.319 32.812 1.00 34.56 241 MET B CA 1
ATOM 1416 C C . MET B 1 62 ? 10.833 27.984 31.448 1.00 33.57 241 MET B C 1
ATOM 1417 O O . MET B 1 62 ? 11.576 27.701 30.519 1.00 34.79 241 MET B O 1
ATOM 1422 N N . ILE B 1 63 ? 9.500 27.999 31.341 1.00 32.95 242 ILE B N 1
ATOM 1423 C CA . ILE B 1 63 ? 8.822 27.850 30.029 1.00 33.15 242 ILE B CA 1
ATOM 1424 C C . ILE B 1 63 ? 8.981 29.198 29.341 1.00 33.35 242 ILE B C 1
ATOM 1425 O O . ILE B 1 63 ? 8.378 30.198 29.756 1.00 34.51 242 ILE B O 1
ATOM 1430 N N . ASP B 1 64 ? 9.857 29.220 28.349 1.00 32.44 243 ASP B N 1
ATOM 1431 C CA . ASP B 1 64 ? 10.165 30.418 27.587 1.00 33.55 243 ASP B CA 1
ATOM 1432 C C . ASP B 1 64 ? 9.147 30.549 26.443 1.00 33.64 243 ASP B C 1
ATOM 1433 O O . ASP B 1 64 ? 9.236 29.847 25.419 1.00 32.29 243 ASP B O 1
ATOM 1438 N N . LYS B 1 65 ? 8.194 31.463 26.639 1.00 35.11 244 LYS B N 1
ATOM 1439 C CA . LYS B 1 65 ? 7.054 31.624 25.713 1.00 36.71 244 LYS B CA 1
ATOM 1440 C C . LYS B 1 65 ? 7.381 32.389 24.418 1.00 36.68 244 LYS B C 1
ATOM 1441 O O . LYS B 1 65 ? 6.524 32.568 23.564 1.00 36.13 244 LYS B O 1
ATOM 1447 N N . ARG B 1 66 ? 8.638 32.813 24.275 1.00 36.39 245 ARG B N 1
ATOM 1448 C CA . ARG B 1 66 ? 9.143 33.366 23.010 1.00 36.16 245 ARG B CA 1
ATOM 1449 C C . ARG B 1 66 ? 9.342 32.275 21.952 1.00 36.23 245 ARG B C 1
ATOM 1450 O O . ARG B 1 66 ? 9.438 32.573 20.762 1.00 37.28 245 ARG B O 1
ATOM 1458 N N . PHE B 1 67 ? 9.462 31.033 22.407 1.00 34.10 246 PHE B N 1
ATOM 1459 C CA . PHE B 1 67 ? 9.688 29.917 21.510 1.00 35.56 246 PHE B CA 1
ATOM 1460 C C . PHE B 1 67 ? 8.436 29.063 21.421 1.00 35.88 246 PHE B C 1
ATOM 1461 O O . PHE B 1 67 ? 8.154 28.248 22.291 1.00 35.77 246 PHE B O 1
ATOM 1469 N N . ILE B 1 68 ? 7.699 29.261 20.339 1.00 36.17 247 ILE B N 1
ATOM 1470 C CA . ILE B 1 68 ? 6.469 28.535 20.087 1.00 36.90 247 ILE B CA 1
ATOM 1471 C C . ILE B 1 68 ? 6.552 27.845 18.734 1.00 36.98 247 ILE B C 1
ATOM 1472 O O . ILE B 1 68 ? 7.631 27.510 18.274 1.00 36.88 247 ILE B O 1
ATOM 1477 N N . GLY B 1 69 ? 5.408 27.593 18.119 1.00 38.22 248 GLY B N 1
ATOM 1478 C CA . GLY B 1 69 ? 5.421 26.934 16.834 1.00 38.73 248 GLY B CA 1
ATOM 1479 C C . GLY B 1 69 ? 4.569 25.694 16.877 1.00 39.18 248 GLY B C 1
ATOM 1480 O O . GLY B 1 69 ? 3.626 25.604 17.638 1.00 38.42 248 GLY B O 1
ATOM 1481 N N . GLU B 1 70 ? 4.913 24.736 16.035 1.00 39.10 249 GLU B N 1
ATOM 1482 C CA . GLU B 1 70 ? 4.171 23.498 15.991 1.00 41.79 249 GLU B CA 1
ATOM 1483 C C . GLU B 1 70 ? 5.001 22.223 16.106 1.00 39.61 249 GLU B C 1
ATOM 1484 O O . GLU B 1 70 ? 6.038 22.086 15.489 1.00 38.80 249 GLU B O 1
ATOM 1490 N N . ALA B 1 71 ? 4.509 21.300 16.917 1.00 38.78 250 ALA B N 1
ATOM 1491 C CA . ALA B 1 71 ? 5.071 19.953 16.999 1.00 39.99 250 ALA B CA 1
ATOM 1492 C C . ALA B 1 71 ? 3.966 19.003 16.541 1.00 41.73 250 ALA B C 1
ATOM 1493 O O . ALA B 1 71 ? 3.211 18.456 17.359 1.00 41.97 250 ALA B O 1
ATOM 1495 N N . ARG B 1 72 ? 3.850 18.860 15.218 1.00 44.28 251 ARG B N 1
ATOM 1496 C CA . ARG B 1 72 ? 2.748 18.115 14.598 1.00 46.44 251 ARG B CA 1
ATOM 1497 C C . ARG B 1 72 ? 2.888 16.641 14.921 1.00 46.83 251 ARG B C 1
ATOM 1498 O O . ARG B 1 72 ? 3.977 16.062 14.761 1.00 46.02 251 ARG B O 1
ATOM 1500 N N . GLY B 1 73 ? 1.797 16.056 15.419 1.00 48.87 252 GLY B N 1
ATOM 1501 C CA . GLY B 1 73 ? 1.743 14.625 15.747 1.00 48.89 252 GLY B CA 1
ATOM 1502 C C . GLY B 1 73 ? 1.672 14.280 17.230 1.00 49.52 252 GLY B C 1
ATOM 1503 O O . GLY B 1 73 ? 1.662 13.092 17.577 1.00 48.64 252 GLY B O 1
ATOM 1504 N N . VAL B 1 74 ? 1.648 15.307 18.093 1.00 49.68 253 VAL B N 1
ATOM 1505 C CA . VAL B 1 74 ? 1.503 15.181 19.559 1.00 51.18 253 VAL B CA 1
ATOM 1506 C C . VAL B 1 74 ? 0.528 16.263 20.037 1.00 52.63 253 VAL B C 1
ATOM 1507 O O . VAL B 1 74 ? 0.702 17.445 19.702 1.00 51.33 253 VAL B O 1
ATOM 1511 N N . GLY B 1 75 ? -0.471 15.857 20.834 1.00 54.41 254 GLY B N 1
ATOM 1512 C CA . GLY B 1 75 ? -1.557 16.744 21.301 1.00 55.16 254 GLY B CA 1
ATOM 1513 C C . GLY B 1 75 ? -2.227 17.476 20.149 1.00 56.84 254 GLY B C 1
ATOM 1514 O O . GLY B 1 75 ? -2.491 16.882 19.097 1.00 57.57 254 GLY B O 1
ATOM 1515 N N . THR B 1 76 ? -2.465 18.771 20.355 1.00 56.99 255 THR B N 1
ATOM 1516 C CA A THR B 1 76 ? -2.982 19.643 19.294 0.50 57.77 255 THR B CA 1
ATOM 1517 C CA B THR B 1 76 ? -2.976 19.680 19.320 0.50 57.41 255 THR B CA 1
ATOM 1518 C C . THR B 1 76 ? -1.846 20.200 18.409 1.00 55.91 255 THR B C 1
ATOM 1519 O O . THR B 1 76 ? -2.099 20.856 17.378 1.00 57.37 255 THR B O 1
ATOM 1526 N N . GLY B 1 77 ? -0.599 19.931 18.811 1.00 51.36 256 GLY B N 1
ATOM 1527 C CA . GLY B 1 77 ? 0.590 20.400 18.098 1.00 47.00 256 GLY B CA 1
ATOM 1528 C C . GLY B 1 77 ? 1.030 21.807 18.476 1.00 44.17 256 GLY B C 1
ATOM 1529 O O . GLY B 1 77 ? 2.110 22.238 18.070 1.00 42.59 256 GLY B O 1
ATOM 1530 N N . LYS B 1 78 ? 0.206 22.514 19.257 1.00 42.75 257 LYS B N 1
ATOM 1531 C CA . LYS B 1 78 ? 0.456 23.925 19.599 1.00 40.86 257 LYS B CA 1
ATOM 1532 C C . LYS B 1 78 ? 1.489 24.076 20.721 1.00 38.60 257 LYS B C 1
ATOM 1533 O O . LYS B 1 78 ? 1.196 23.809 21.888 1.00 38.00 257 LYS B O 1
ATOM 1535 N N . ILE B 1 79 ? 2.679 24.541 20.355 1.00 36.69 258 ILE B N 1
ATOM 1536 C CA . ILE B 1 79 ? 3.766 24.725 21.322 1.00 34.18 258 ILE B CA 1
ATOM 1537 C C . ILE B 1 79 ? 3.470 25.916 22.236 1.00 35.17 258 ILE B C 1
ATOM 1538 O O . ILE B 1 79 ? 3.135 27.003 21.767 1.00 36.10 258 ILE B O 1
ATOM 1543 N N . ILE B 1 80 ? 3.620 25.689 23.539 1.00 35.10 259 ILE B N 1
ATOM 1544 C CA . ILE B 1 80 ? 3.407 26.707 24.564 1.00 35.90 259 ILE B CA 1
ATOM 1545 C C . ILE B 1 80 ? 4.700 27.457 24.852 1.00 33.96 259 ILE B C 1
ATOM 1546 O O . ILE B 1 80 ? 4.687 28.666 25.116 1.00 34.18 259 ILE B O 1
ATOM 1551 N N . GLY B 1 81 ? 5.825 26.758 24.746 1.00 32.12 260 GLY B N 1
ATOM 1552 C CA . GLY B 1 81 ? 7.121 27.384 25.015 1.00 30.87 260 GLY B CA 1
ATOM 1553 C C . GLY B 1 81 ? 8.234 26.347 25.031 1.00 30.66 260 GLY B C 1
ATOM 1554 O O . GLY B 1 81 ? 7.992 25.162 24.750 1.00 29.21 260 GLY B O 1
ATOM 1555 N N . ARG B 1 82 ? 9.452 26.805 25.311 1.00 29.55 261 ARG B N 1
ATOM 1556 C CA . ARG B 1 82 ? 10.618 25.929 25.387 1.00 30.00 261 ARG B CA 1
ATOM 1557 C C . ARG B 1 82 ? 11.258 26.046 26.742 1.00 29.14 261 ARG B C 1
ATOM 1558 O O . ARG B 1 82 ? 11.493 27.150 27.225 1.00 29.78 261 ARG B O 1
ATOM 1566 N N . ILE B 1 83 ? 11.531 24.892 27.354 1.00 28.47 262 ILE B N 1
ATOM 1567 C CA . ILE B 1 83 ? 12.416 24.858 28.532 1.00 27.77 262 ILE B CA 1
ATOM 1568 C C . ILE B 1 83 ? 13.814 24.612 27.989 1.00 27.55 262 ILE B C 1
ATOM 1569 O O . ILE B 1 83 ? 14.108 23.505 27.550 1.00 27.57 262 ILE B O 1
ATOM 1574 N N . HIS B 1 84 ? 14.661 25.633 27.977 1.00 28.30 263 HIS B N 1
ATOM 1575 C CA . HIS B 1 84 ? 15.994 25.505 27.407 1.00 28.17 263 HIS B CA 1
ATOM 1576 C C . HIS B 1 84 ? 16.865 24.477 28.111 1.00 27.57 263 HIS B C 1
ATOM 1577 O O . HIS B 1 84 ? 17.623 23.774 27.480 1.00 27.06 263 HIS B O 1
ATOM 1584 N N . GLN B 1 85 ? 16.774 24.427 29.422 1.00 27.41 264 GLN B N 1
ATOM 1585 C CA . GLN B 1 85 ? 17.518 23.425 30.163 1.00 26.66 264 GLN B CA 1
ATOM 1586 C C . GLN B 1 85 ? 16.846 23.015 31.462 1.00 26.80 264 GLN B C 1
ATOM 1587 O O . GLN B 1 85 ? 16.503 23.849 32.277 1.00 27.08 264 GLN B O 1
ATOM 1593 N N . ALA B 1 86 ? 16.696 21.715 31.647 1.00 25.58 265 ALA B N 1
ATOM 1594 C CA . ALA B 1 86 ? 16.184 21.164 32.880 1.00 26.60 265 ALA B CA 1
ATOM 1595 C C . ALA B 1 86 ? 16.985 19.882 33.099 1.00 27.30 265 ALA B C 1
ATOM 1596 O O . ALA B 1 86 ? 17.199 19.123 32.171 1.00 26.24 265 ALA B O 1
ATOM 1598 N N . GLN B 1 87 ? 17.427 19.651 34.324 1.00 27.90 266 GLN B N 1
ATOM 1599 C CA . GLN B 1 87 ? 18.196 18.453 34.594 1.00 29.54 266 GLN B CA 1
ATOM 1600 C C . GLN B 1 87 ? 17.271 17.260 34.725 1.00 29.86 266 GLN B C 1
ATOM 1601 O O . GLN B 1 87 ? 16.300 17.290 35.461 1.00 31.02 266 GLN B O 1
ATOM 1607 N N . VAL B 1 88 ? 17.608 16.208 34.000 1.00 28.05 267 VAL B N 1
ATOM 1608 C CA . VAL B 1 88 ? 16.861 14.963 34.026 1.00 27.41 267 VAL B CA 1
ATOM 1609 C C . VAL B 1 88 ? 17.695 13.902 34.737 1.00 26.57 267 VAL B C 1
ATOM 1610 O O . VAL B 1 88 ? 18.835 13.653 34.346 1.00 26.70 267 VAL B O 1
ATOM 1614 N N . LYS B 1 89 ? 17.118 13.264 35.751 1.00 26.32 268 LYS B N 1
ATOM 1615 C CA . LYS B 1 89 ? 17.839 12.200 36.444 1.00 26.39 268 LYS B CA 1
ATOM 1616 C C . LYS B 1 89 ? 17.552 10.863 35.747 1.00 26.84 268 LYS B C 1
ATOM 1617 O O . LYS B 1 89 ? 16.399 10.458 35.645 1.00 27.19 268 LYS B O 1
ATOM 1623 N N . ILE B 1 90 ? 18.599 10.208 35.256 1.00 26.57 269 ILE B N 1
ATOM 1624 C CA . ILE B 1 90 ? 18.446 8.869 34.670 1.00 26.82 269 ILE B CA 1
ATOM 1625 C C . ILE B 1 90 ? 19.392 7.992 35.470 1.00 27.64 269 ILE B C 1
ATOM 1626 O O . ILE B 1 90 ? 20.611 8.192 35.432 1.00 27.71 269 ILE B O 1
ATOM 1631 N N . GLU B 1 91 ? 18.806 7.072 36.236 1.00 27.47 270 GLU B N 1
ATOM 1632 C CA . GLU B 1 91 ? 19.559 6.261 37.182 1.00 29.18 270 GLU B CA 1
ATOM 1633 C C . GLU B 1 91 ? 20.376 7.171 38.133 1.00 30.26 270 GLU B C 1
ATOM 1634 O O . GLU B 1 91 ? 19.792 8.013 38.821 1.00 31.15 270 GLU B O 1
ATOM 1640 N N . THR B 1 92 ? 21.702 7.054 38.133 1.00 30.03 271 THR B N 1
ATOM 1641 C CA . THR B 1 92 ? 22.516 7.855 39.064 1.00 32.10 271 THR B CA 1
ATOM 1642 C C . THR B 1 92 ? 23.086 9.158 38.482 1.00 31.99 271 THR B C 1
ATOM 1643 O O . THR B 1 92 ? 23.959 9.780 39.102 1.00 33.46 271 THR B O 1
ATOM 1647 N N . GLN B 1 93 ? 22.591 9.599 37.321 1.00 31.04 272 GLN B N 1
ATOM 1648 C CA . GLN B 1 93 ? 23.192 10.744 36.646 1.00 30.20 272 GLN B CA 1
ATOM 1649 C C . GLN B 1 93 ? 22.127 11.775 36.299 1.00 29.40 272 GLN B C 1
ATOM 1650 O O . GLN B 1 93 ? 21.059 11.417 35.815 1.00 28.14 272 GLN B O 1
ATOM 1656 N N . TYR B 1 94 ? 22.430 13.049 36.572 1.00 29.06 273 TYR B N 1
ATOM 1657 C CA . TYR B 1 94 ? 21.624 14.151 36.066 1.00 28.59 273 TYR B CA 1
ATOM 1658 C C . TYR B 1 94 ? 22.184 14.582 34.729 1.00 29.07 273 TYR B C 1
ATOM 1659 O O . TYR B 1 94 ? 23.384 14.803 34.597 1.00 28.89 273 TYR B O 1
ATOM 1668 N N . ILE B 1 95 ? 21.311 14.733 33.745 1.00 28.35 274 ILE B N 1
ATOM 1669 C CA . ILE B 1 95 ? 21.765 15.205 32.449 1.00 29.57 274 ILE B CA 1
ATOM 1670 C C . ILE B 1 95 ? 20.921 16.387 31.974 1.00 28.17 274 ILE B C 1
ATOM 1671 O O . ILE B 1 95 ? 19.689 16.368 32.116 1.00 28.47 274 ILE B O 1
ATOM 1676 N N . PRO B 1 96 ? 21.569 17.387 31.362 1.00 27.85 275 PRO B N 1
ATOM 1677 C CA . PRO B 1 96 ? 20.801 18.548 30.880 1.00 27.67 275 PRO B CA 1
ATOM 1678 C C . PRO B 1 96 ? 20.015 18.256 29.583 1.00 27.67 275 PRO B C 1
ATOM 1679 O O . PRO B 1 96 ? 20.583 17.747 28.616 1.00 28.47 275 PRO B O 1
ATOM 1683 N N . CYS B 1 97 ? 18.730 18.577 29.587 1.00 27.32 276 CYS B N 1
ATOM 1684 C CA . CYS B 1 97 ? 17.868 18.383 28.409 1.00 26.65 276 CYS B CA 1
ATOM 1685 C C . CYS B 1 97 ? 17.048 19.628 28.131 1.00 26.46 276 CYS B C 1
ATOM 1686 O O . CYS B 1 97 ? 16.748 20.388 29.058 1.00 26.16 276 CYS B O 1
ATOM 1689 N N . SER B 1 98 ? 16.704 19.825 26.850 1.00 26.81 277 SER B N 1
ATOM 1690 C CA A SER B 1 98 ? 15.792 20.884 26.432 0.50 26.28 277 SER B CA 1
ATOM 1691 C CA B SER B 1 98 ? 15.786 20.887 26.429 0.50 26.89 277 SER B CA 1
ATOM 1692 C C . SER B 1 98 ? 14.420 20.271 26.125 1.00 25.90 277 SER B C 1
ATOM 1693 O O . SER B 1 98 ? 14.332 19.115 25.701 1.00 25.76 277 SER B O 1
ATOM 1698 N N . PHE B 1 99 ? 13.353 21.041 26.346 1.00 26.20 278 PHE B N 1
ATOM 1699 C CA . PHE B 1 99 ? 11.992 20.535 26.144 1.00 25.61 278 PHE B CA 1
ATOM 1700 C C . PHE B 1 99 ? 11.104 21.508 25.395 1.00 26.47 278 PHE B C 1
ATOM 1701 O O . PHE B 1 99 ? 11.082 22.684 25.703 1.00 26.61 278 PHE B O 1
ATOM 1709 N N . THR B 1 100 ? 10.356 20.962 24.448 1.00 26.22 279 THR B N 1
ATOM 1710 C CA . THR B 1 100 ? 9.227 21.649 23.824 1.00 27.85 279 THR B CA 1
ATOM 1711 C C . THR B 1 100 ? 7.985 21.317 24.649 1.00 28.52 279 THR B C 1
ATOM 1712 O O . THR B 1 100 ? 7.643 20.143 24.815 1.00 28.05 279 THR B O 1
ATOM 1716 N N . VAL B 1 101 ? 7.321 22.351 25.163 1.00 29.27 280 VAL B N 1
ATOM 1717 C CA . VAL B 1 101 ? 6.197 22.174 26.078 1.00 30.28 280 VAL B CA 1
ATOM 1718 C C . VAL B 1 101 ? 4.872 22.335 25.319 1.00 32.26 280 VAL B C 1
ATOM 1719 O O . VAL B 1 101 ? 4.687 23.335 24.620 1.00 32.85 280 VAL B O 1
ATOM 1723 N N . LEU B 1 102 ? 3.982 21.350 25.489 1.00 34.23 281 LEU B N 1
ATOM 1724 C CA A LEU B 1 102 ? 2.631 21.411 24.936 0.50 35.83 281 LEU B CA 1
ATOM 1725 C CA B LEU B 1 102 ? 2.650 21.274 24.844 0.50 35.89 281 LEU B CA 1
ATOM 1726 C C . LEU B 1 102 ? 1.655 20.575 25.767 1.00 37.17 281 LEU B C 1
ATOM 1727 O O . LEU B 1 102 ? 2.069 19.769 26.601 1.00 34.96 281 LEU B O 1
ATOM 1736 N N . ASP B 1 103 ? 0.357 20.833 25.567 1.00 39.35 282 ASP B N 1
ATOM 1737 C CA A ASP B 1 103 ? -0.713 20.082 26.225 0.50 41.76 282 ASP B CA 1
ATOM 1738 C CA B ASP B 1 103 ? -0.709 20.090 26.248 0.50 41.79 282 ASP B CA 1
ATOM 1739 C C . ASP B 1 103 ? -0.785 18.695 25.602 1.00 42.39 282 ASP B C 1
ATOM 1740 O O . ASP B 1 103 ? -1.111 18.555 24.413 1.00 43.73 282 ASP B O 1
ATOM 1749 N N . THR B 1 104 ? -0.455 17.674 26.391 1.00 40.64 283 THR B N 1
ATOM 1750 C CA . THR B 1 104 ? -0.448 16.283 25.949 1.00 40.90 283 THR B CA 1
ATOM 1751 C C . THR B 1 104 ? -0.535 15.338 27.135 1.00 41.54 283 THR B C 1
ATOM 1752 O O . THR B 1 104 ? -0.130 15.684 28.240 1.00 40.62 283 THR B O 1
ATOM 1756 N N . ASP B 1 105 ? -1.048 14.138 26.874 1.00 43.43 284 ASP B N 1
ATOM 1757 C CA . ASP B 1 105 ? -1.060 13.053 27.849 1.00 44.80 284 ASP B CA 1
ATOM 1758 C C . ASP B 1 105 ? 0.297 12.364 28.019 1.00 42.95 284 ASP B C 1
ATOM 1759 O O . ASP B 1 105 ? 0.503 11.645 28.996 1.00 42.98 284 ASP B O 1
ATOM 1764 N N . ILE B 1 106 ? 1.207 12.574 27.068 1.00 40.68 285 ILE B N 1
ATOM 1765 C CA . ILE B 1 106 ? 2.572 12.027 27.134 1.00 39.32 285 ILE B CA 1
ATOM 1766 C C . ILE B 1 106 ? 3.438 12.954 27.986 1.00 38.03 285 ILE B C 1
ATOM 1767 O O . ILE B 1 106 ? 3.749 14.070 27.556 1.00 38.51 285 ILE B O 1
ATOM 1772 N N . ASP B 1 107 ? 3.833 12.492 29.174 1.00 36.41 286 ASP B N 1
ATOM 1773 C CA . ASP B 1 107 ? 4.530 13.348 30.135 1.00 34.78 286 ASP B CA 1
ATOM 1774 C C . ASP B 1 107 ? 5.868 13.826 29.589 1.00 32.21 286 ASP B C 1
ATOM 1775 O O . ASP B 1 107 ? 6.188 15.032 29.659 1.00 31.36 286 ASP B O 1
ATOM 1780 N N . VAL B 1 108 ? 6.658 12.876 29.074 1.00 28.87 287 VAL B N 1
ATOM 1781 C CA . VAL B 1 108 ? 7.935 13.177 28.440 1.00 27.07 287 VAL B CA 1
ATOM 1782 C C . VAL B 1 108 ? 8.114 12.261 27.228 1.00 26.91 287 VAL B C 1
ATOM 1783 O O . VAL B 1 108 ? 7.912 11.053 27.317 1.00 27.09 287 VAL B O 1
ATOM 1787 N N . LEU B 1 109 ? 8.475 12.871 26.108 1.00 26.32 288 LEU B N 1
ATOM 1788 C CA . LEU B 1 109 ? 8.878 12.131 24.909 1.00 26.33 288 LEU B CA 1
ATOM 1789 C C . LEU B 1 109 ? 10.308 12.554 24.596 1.00 25.90 288 LEU B C 1
ATOM 1790 O O . LEU B 1 109 ? 10.584 13.720 24.300 1.00 26.61 288 LEU B O 1
ATOM 1795 N N . ILE B 1 110 ? 11.232 11.596 24.653 1.00 24.94 289 ILE B N 1
ATOM 1796 C CA . ILE B 1 110 ? 12.635 11.863 24.361 1.00 25.13 289 ILE B CA 1
ATOM 1797 C C . ILE B 1 110 ? 12.830 11.660 22.868 1.00 25.64 289 ILE B C 1
ATOM 1798 O O . ILE B 1 110 ? 12.731 10.535 22.361 1.00 25.44 289 ILE B O 1
ATOM 1803 N N . GLY B 1 111 ? 13.090 12.764 22.178 1.00 25.38 290 GLY B N 1
ATOM 1804 C CA . GLY B 1 111 ? 13.270 12.757 20.747 1.00 25.80 290 GLY B CA 1
ATOM 1805 C C . GLY B 1 111 ? 14.706 12.588 20.295 1.00 26.36 290 GLY B C 1
ATOM 1806 O O . GLY B 1 111 ? 15.655 12.503 21.087 1.00 25.48 290 GLY B O 1
ATOM 1807 N N . LEU B 1 112 ? 14.877 12.561 18.988 1.00 26.74 291 LEU B N 1
ATOM 1808 C CA . LEU B 1 112 ? 16.182 12.296 18.407 1.00 27.23 291 LEU B CA 1
ATOM 1809 C C . LEU B 1 112 ? 17.224 13.378 18.765 1.00 28.67 291 LEU B C 1
ATOM 1810 O O . LEU B 1 112 ? 18.424 13.091 18.865 1.00 28.41 291 LEU B O 1
ATOM 1815 N N . ASP B 1 113 ? 16.750 14.611 18.992 1.00 29.28 292 ASP B N 1
ATOM 1816 C CA . ASP B 1 113 ? 17.662 15.710 19.388 1.00 30.08 292 ASP B CA 1
ATOM 1817 C C . ASP B 1 113 ? 18.436 15.415 20.687 1.00 29.96 292 ASP B C 1
ATOM 1818 O O . ASP B 1 113 ? 19.667 15.550 20.734 1.00 29.51 292 ASP B O 1
ATOM 1823 N N . MET B 1 114 ? 17.707 14.972 21.716 1.00 28.56 293 MET B N 1
ATOM 1824 C CA . MET B 1 114 ? 18.299 14.649 23.011 1.00 28.43 293 MET B CA 1
ATOM 1825 C C . MET B 1 114 ? 19.045 13.320 22.985 1.00 27.51 293 MET B C 1
ATOM 1826 O O . MET B 1 114 ? 20.074 13.179 23.633 1.00 27.32 293 MET B O 1
ATOM 1831 N N . LEU B 1 115 ? 18.528 12.348 22.226 1.00 26.19 294 LEU B N 1
ATOM 1832 C CA . LEU B 1 115 ? 19.249 11.091 22.043 1.00 26.09 294 LEU B CA 1
ATOM 1833 C C . LEU B 1 115 ? 20.658 11.308 21.395 1.00 27.33 294 LEU B C 1
ATOM 1834 O O . LEU B 1 115 ? 21.668 10.723 21.843 1.00 27.83 294 LEU B O 1
ATOM 1839 N N . LYS B 1 116 ? 20.723 12.142 20.356 1.00 28.53 295 LYS B N 1
ATOM 1840 C CA . LYS B 1 116 ? 21.995 12.481 19.710 1.00 30.60 295 LYS B CA 1
ATOM 1841 C C . LYS B 1 116 ? 22.903 13.298 20.636 1.00 31.59 295 LYS B C 1
ATOM 1842 O O . LYS B 1 116 ? 24.108 13.006 20.741 1.00 30.92 295 LYS B O 1
ATOM 1848 N N . ARG B 1 117 ? 22.317 14.300 21.305 1.00 31.83 296 ARG B N 1
ATOM 1849 C CA . ARG B 1 117 ? 23.068 15.167 22.229 1.00 33.03 296 ARG B CA 1
ATOM 1850 C C . ARG B 1 117 ? 23.818 14.346 23.278 1.00 32.25 296 ARG B C 1
ATOM 1851 O O . ARG B 1 117 ? 24.996 14.622 23.573 1.00 32.24 296 ARG B O 1
ATOM 1859 N N . HIS B 1 118 ? 23.159 13.305 23.788 1.00 29.49 297 HIS B N 1
ATOM 1860 C CA . HIS B 1 118 ? 23.734 12.479 24.851 1.00 30.10 297 HIS B CA 1
ATOM 1861 C C . HIS B 1 118 ? 24.272 11.137 24.394 1.00 29.60 297 HIS B C 1
ATOM 1862 O O . HIS B 1 118 ? 24.428 10.208 25.203 1.00 29.47 297 HIS B O 1
ATOM 1869 N N . LEU B 1 119 ? 24.546 11.054 23.090 1.00 31.09 298 LEU B N 1
ATOM 1870 C CA . LEU B 1 119 ? 25.264 9.912 22.479 1.00 32.56 298 LEU B CA 1
ATOM 1871 C C . LEU B 1 119 ? 24.654 8.579 22.888 1.00 31.45 298 LEU B C 1
ATOM 1872 O O . LEU B 1 119 ? 25.367 7.629 23.300 1.00 32.67 298 LEU B O 1
ATOM 1877 N N . ALA B 1 120 ? 23.332 8.510 22.753 1.00 29.08 299 ALA B N 1
ATOM 1878 C CA . ALA B 1 120 ? 22.583 7.362 23.233 1.00 27.91 299 ALA B CA 1
ATOM 1879 C C . ALA B 1 120 ? 22.748 6.157 22.335 1.00 28.48 299 ALA B C 1
ATOM 1880 O O . ALA B 1 120 ? 23.012 6.284 21.138 1.00 28.52 299 ALA B O 1
ATOM 1882 N N . CYS B 1 121 ? 22.592 4.994 22.956 1.00 28.23 300 CYS B N 1
ATOM 1883 C CA A CYS B 1 121 ? 22.469 3.722 22.236 0.50 28.23 300 CYS B CA 1
ATOM 1884 C CA B CYS B 1 121 ? 22.457 3.745 22.232 0.50 28.86 300 CYS B CA 1
ATOM 1885 C C . CYS B 1 121 ? 21.147 3.080 22.631 1.00 27.35 300 CYS B C 1
ATOM 1886 O O . CYS B 1 121 ? 20.925 2.750 23.799 1.00 25.63 300 CYS B O 1
ATOM 1891 N N . VAL B 1 122 ? 20.263 2.904 21.661 1.00 26.80 301 VAL B N 1
ATOM 1892 C CA . VAL B 1 122 ? 18.986 2.265 21.920 1.00 26.89 301 VAL B CA 1
ATOM 1893 C C . VAL B 1 122 ? 19.212 0.794 21.583 1.00 27.47 301 VAL B C 1
ATOM 1894 O O . VAL B 1 122 ? 19.272 0.419 20.401 1.00 27.96 301 VAL B O 1
ATOM 1898 N N . ASP B 1 123 ? 19.396 -0.028 22.618 1.00 26.69 302 ASP B N 1
ATOM 1899 C CA . ASP B 1 123 ? 19.826 -1.410 22.420 1.00 27.30 302 ASP B CA 1
ATOM 1900 C C . ASP B 1 123 ? 18.651 -2.384 22.601 1.00 27.67 302 ASP B C 1
ATOM 1901 O O . ASP B 1 123 ? 18.286 -2.736 23.730 1.00 26.95 302 ASP B O 1
ATOM 1906 N N . LEU B 1 124 ? 18.088 -2.842 21.482 1.00 28.39 303 LEU B N 1
ATOM 1907 C CA . LEU B 1 124 ? 16.941 -3.734 21.519 1.00 29.85 303 LEU B CA 1
ATOM 1908 C C . LEU B 1 124 ? 17.296 -5.193 21.730 1.00 31.41 303 LEU B C 1
ATOM 1909 O O . LEU B 1 124 ? 16.414 -5.989 22.042 1.00 34.98 303 LEU B O 1
ATOM 1914 N N . LYS B 1 125 ? 18.570 -5.541 21.547 1.00 30.53 304 LYS B N 1
ATOM 1915 C CA . LYS B 1 125 ? 19.075 -6.861 21.898 1.00 30.87 304 LYS B CA 1
ATOM 1916 C C . LYS B 1 125 ? 19.076 -7.041 23.420 1.00 30.00 304 LYS B C 1
ATOM 1917 O O . LYS B 1 125 ? 18.529 -8.029 23.935 1.00 29.68 304 LYS B O 1
ATOM 1923 N N . GLU B 1 126 ? 19.698 -6.087 24.121 1.00 28.69 305 GLU B N 1
ATOM 1924 C CA . GLU B 1 126 ? 19.827 -6.145 25.573 1.00 29.26 305 GLU B CA 1
ATOM 1925 C C . GLU B 1 126 ? 18.627 -5.517 26.305 1.00 28.30 305 GLU B C 1
ATOM 1926 O O . GLU B 1 126 ? 18.497 -5.664 27.522 1.00 27.95 305 GLU B O 1
ATOM 1932 N N . ASN B 1 127 ? 17.753 -4.834 25.560 1.00 27.02 306 ASN B N 1
ATOM 1933 C CA . ASN B 1 127 ? 16.559 -4.159 26.097 1.00 26.70 306 ASN B CA 1
ATOM 1934 C C . ASN B 1 127 ? 16.903 -3.031 27.088 1.00 25.38 306 ASN B C 1
ATOM 1935 O O . ASN B 1 127 ? 16.270 -2.864 28.147 1.00 25.22 306 ASN B O 1
ATOM 1940 N N . VAL B 1 128 ? 17.887 -2.235 26.715 1.00 24.64 307 VAL B N 1
ATOM 1941 C CA . VAL B 1 128 ? 18.290 -1.112 27.536 1.00 24.13 307 VAL B CA 1
ATOM 1942 C C . VAL B 1 128 ? 18.671 0.096 26.710 1.00 23.87 307 VAL B C 1
ATOM 1943 O O . VAL B 1 128 ? 19.021 -0.010 25.546 1.00 24.01 307 VAL B O 1
ATOM 1947 N N . LEU B 1 129 ? 18.611 1.245 27.355 1.00 23.85 308 LEU B N 1
ATOM 1948 C CA . LEU B 1 129 ? 19.024 2.473 26.734 1.00 24.33 308 LEU B CA 1
ATOM 1949 C C . LEU B 1 129 ? 20.292 2.898 27.447 1.00 25.22 308 LEU B C 1
ATOM 1950 O O . LEU B 1 129 ? 20.307 3.001 28.653 1.00 24.83 308 LEU B O 1
ATOM 1955 N N . ARG B 1 130 ? 21.347 3.139 26.689 1.00 25.96 309 ARG B N 1
ATOM 1956 C CA . ARG B 1 130 ? 22.576 3.626 27.272 1.00 27.39 309 ARG B CA 1
ATOM 1957 C C . ARG B 1 130 ? 22.608 5.091 26.857 1.00 27.58 309 ARG B C 1
ATOM 1958 O O . ARG B 1 130 ? 22.498 5.405 25.692 1.00 27.80 309 ARG B O 1
ATOM 1966 N N . ILE B 1 131 ? 22.720 5.978 27.831 1.00 26.57 310 ILE B N 1
ATOM 1967 C CA . ILE B 1 131 ? 22.731 7.402 27.560 1.00 26.78 310 ILE B CA 1
ATOM 1968 C C . ILE B 1 131 ? 23.699 8.066 28.535 1.00 27.30 310 ILE B C 1
ATOM 1969 O O . ILE B 1 131 ? 23.769 7.676 29.679 1.00 27.15 310 ILE B O 1
ATOM 1974 N N . ALA B 1 132 ? 24.427 9.071 28.066 1.00 28.83 311 ALA B N 1
ATOM 1975 C CA . ALA B 1 132 ? 25.480 9.696 28.866 1.00 29.86 311 ALA B CA 1
ATOM 1976 C C . ALA B 1 132 ? 26.316 8.570 29.475 1.00 31.43 311 ALA B C 1
ATOM 1977 O O . ALA B 1 132 ? 26.835 7.726 28.733 1.00 32.96 311 ALA B O 1
ATOM 1979 N N . GLU B 1 133 ? 26.447 8.521 30.796 1.00 31.58 312 GLU B N 1
ATOM 1980 C CA . GLU B 1 133 ? 27.306 7.499 31.391 1.00 33.55 312 GLU B CA 1
ATOM 1981 C C . GLU B 1 133 ? 26.538 6.386 32.107 1.00 31.60 312 GLU B C 1
ATOM 1982 O O . GLU B 1 133 ? 27.117 5.651 32.915 1.00 31.70 312 GLU B O 1
ATOM 1988 N N . VAL B 1 134 ? 25.254 6.252 31.784 1.00 29.62 313 VAL B N 1
ATOM 1989 C CA . VAL B 1 134 ? 24.392 5.307 32.482 1.00 28.40 313 VAL B CA 1
ATOM 1990 C C . VAL B 1 134 ? 23.705 4.320 31.518 1.00 28.01 313 VAL B C 1
ATOM 1991 O O . VAL B 1 134 ? 23.791 4.436 30.292 1.00 27.26 313 VAL B O 1
ATOM 1995 N N . GLU B 1 135 ? 23.036 3.337 32.112 1.00 27.11 314 GLU B N 1
ATOM 1996 C CA . GLU B 1 135 ? 22.253 2.367 31.365 1.00 27.19 314 GLU B CA 1
ATOM 1997 C C . GLU B 1 135 ? 20.944 2.188 32.115 1.00 27.26 314 GLU B C 1
ATOM 1998 O O . GLU B 1 135 ? 20.955 2.049 33.347 1.00 26.94 314 GLU B O 1
ATOM 2004 N N . THR B 1 136 ? 19.822 2.153 31.390 1.00 25.44 315 THR B N 1
ATOM 2005 C CA . THR B 1 136 ? 18.533 1.983 32.056 1.00 26.02 315 THR B CA 1
ATOM 2006 C C . THR B 1 136 ? 17.651 1.037 31.230 1.00 25.36 315 THR B C 1
ATOM 2007 O O . THR B 1 136 ? 17.697 1.090 30.022 1.00 24.69 315 THR B O 1
ATOM 2011 N N . SER B 1 137 ? 16.889 0.158 31.892 1.00 25.15 316 SER B N 1
ATOM 2012 C CA . SER B 1 137 ? 16.107 -0.847 31.186 1.00 25.25 316 SER B CA 1
ATOM 2013 C C . SER B 1 137 ? 14.827 -0.282 30.562 1.00 25.19 316 SER B C 1
ATOM 2014 O O . SER B 1 137 ? 14.181 0.570 31.160 1.00 25.40 316 SER B O 1
ATOM 2017 N N . PHE B 1 138 ? 14.461 -0.785 29.384 1.00 25.07 317 PHE B N 1
ATOM 2018 C CA . PHE B 1 138 ? 13.144 -0.479 28.805 1.00 25.77 317 PHE B CA 1
ATOM 2019 C C . PHE B 1 138 ? 12.036 -1.108 29.626 1.00 27.80 317 PHE B C 1
ATOM 2020 O O . PHE B 1 138 ? 12.224 -2.187 30.194 1.00 28.13 317 PHE B O 1
ATOM 2028 N N . LEU B 1 139 ? 10.909 -0.419 29.739 1.00 28.48 318 LEU B N 1
ATOM 2029 C CA . LEU B 1 139 ? 9.813 -0.921 30.563 1.00 30.50 318 LEU B CA 1
ATOM 2030 C C . LEU B 1 139 ? 9.093 -2.087 29.890 1.00 32.03 318 LEU B C 1
ATOM 2031 O O . LEU B 1 139 ? 9.045 -2.166 28.676 1.00 32.07 318 LEU B O 1
ATOM 2036 N N . SER B 1 140 ? 8.563 -2.997 30.699 1.00 35.24 319 SER B N 1
ATOM 2037 C CA . SER B 1 140 ? 7.742 -4.081 30.183 1.00 38.68 319 SER B CA 1
ATOM 2038 C C . SER B 1 140 ? 6.352 -3.553 29.848 1.00 41.53 319 SER B C 1
ATOM 2039 O O . SER B 1 140 ? 5.902 -2.526 30.407 1.00 40.32 319 SER B O 1
ATOM 2042 N N . GLU B 1 141 ? 5.655 -4.301 28.993 1.00 45.13 320 GLU B N 1
ATOM 2043 C CA . GLU B 1 141 ? 4.294 -3.967 28.554 1.00 48.82 320 GLU B CA 1
ATOM 2044 C C . GLU B 1 141 ? 3.375 -3.558 29.719 1.00 49.08 320 GLU B C 1
ATOM 2045 O O . GLU B 1 141 ? 2.612 -2.604 29.577 1.00 51.59 320 GLU B O 1
ATOM 2051 N N . ALA B 1 142 ? 3.518 -4.229 30.871 1.00 49.56 321 ALA B N 1
ATOM 2052 C CA . ALA B 1 142 ? 2.761 -3.964 32.107 1.00 49.30 321 ALA B CA 1
ATOM 2053 C C . ALA B 1 142 ? 3.019 -2.624 32.803 1.00 50.29 321 ALA B C 1
ATOM 2054 O O . ALA B 1 142 ? 2.130 -2.106 33.498 1.00 51.29 321 ALA B O 1
ATOM 2056 N N . GLU B 1 143 ? 4.235 -2.090 32.644 1.00 47.95 322 GLU B N 1
ATOM 2057 C CA A GLU B 1 143 ? 4.631 -0.821 33.254 0.50 46.98 322 GLU B CA 1
ATOM 2058 C CA B GLU B 1 143 ? 4.619 -0.817 33.251 0.50 47.04 322 GLU B CA 1
ATOM 2059 C C . GLU B 1 143 ? 4.421 0.371 32.301 1.00 45.69 322 GLU B C 1
ATOM 2060 O O . GLU B 1 143 ? 4.483 1.520 32.717 1.00 44.60 322 GLU B O 1
ATOM 2071 N N . ILE B 1 144 ? 4.160 0.095 31.024 1.00 45.32 323 ILE B N 1
ATOM 2072 C CA . ILE B 1 144 ? 4.014 1.144 29.996 1.00 44.42 323 ILE B CA 1
ATOM 2073 C C . ILE B 1 144 ? 2.682 1.902 30.104 1.00 46.90 323 ILE B C 1
ATOM 2074 O O . ILE B 1 144 ? 1.642 1.262 30.212 1.00 47.13 323 ILE B O 1
ATOM 2079 N N . PRO B 1 145 ? 2.713 3.262 30.078 1.00 46.94 324 PRO B N 1
ATOM 2080 C CA . PRO B 1 145 ? 1.448 4.013 30.156 1.00 49.51 324 PRO B CA 1
ATOM 2081 C C . PRO B 1 145 ? 0.606 3.901 28.867 1.00 51.52 324 PRO B C 1
ATOM 2082 O O . PRO B 1 145 ? 1.154 3.831 27.763 1.00 51.78 324 PRO B O 1
ATOM 2086 N N . LYS B 1 146 ? -0.715 3.852 29.010 1.00 55.83 325 LYS B N 1
ATOM 2087 C CA . LYS B 1 146 ? -1.594 3.648 27.850 1.00 58.53 325 LYS B CA 1
ATOM 2088 C C . LYS B 1 146 ? -2.618 4.766 27.693 1.00 61.63 325 LYS B C 1
ATOM 2089 O O . LYS B 1 146 ? -3.244 5.191 28.664 1.00 64.22 325 LYS B O 1
#

Organism: Saccharomyces cerevisiae (strain ATCC 204508 / S288c) (NCBI:txid559292)

Sequence (261 aa):
NAIEYTPETQVPMLYINIEINNYPVKAFVDTGAQQTTIMSTTRLAKKTGLSRMIDKRFIIGRIHQQAQVKIETQYIPCSSFTVLDTTDIIDVLIGLLDMLKRHLACCVDLKENVLRIAEVETSFLSSEAEIPRNAIEYTPEMFTQQVPMLYINIEINNNNYPVKAFVDTGAQTTIMSTTRLAKKTGLSRMIDKRFIGEARGVGTTGKIIGRIHQAQVKIETQYIPCSSFTVLLDDTDIDVLIGLDMLKRHLACCVDLKENVLRIAEVETSFLSEAEEIPK